Protein AF-A0A7C3C5A0-F1 (afdb_monomer_lite)

Foldseek 3Di:
DDDDDDDDDPDDDDDDDAAAQWWAAPVRDIHGLVPDDQVSDQTAQLQPRAGWGWDDDPPDDIGTHHPDDDPDGNLSSLLSSLLSLLQVQCVCVLVVNHDFAWEWDAFPPPRDIDIDTDDPQFNHKDAQCQAPLRDTARMFGAGPPNNHTQEGEAEDRDDDDDDDDPPGSVHWYFYFYSVCCNVPVRYGYGPDTDDDRDHDPVVVVVVVVVD

Secondary structure (DSSP, 8-state):
-------------PPPPP-BS-EE-TTS-EE-TTT--GGGPPEE-TTT--EEEEE--SSS--EEE-SS--S--HHHHHHHHHHHHHHHHHHHHHTTSSPPPEEEEE-TTT--EEEEEPPTT--EEEEEEEPTTS-EEEEEEE-SSTT-EEEEEEEE---S---SSGGG--S-EEEEEHHHHHH-TTEE--SEE-------HHHHHHHHTT-

Sequence (211 aa):
MEKSESSSVVATKKAQPLKIPYALAPSGKIVDPEDARKEDGPFLCPACRGRVLLRRGPVRRAHFAHPGQTRCSPETALHAAAKRRVAQAVAAWLDGTGPRPRIERECPICFAPYEQAVPDSVRGVRVEQALPSGYVADVALLGGDPRHVRAAVEIRACHAVETTKKRNIGVPYLELDAEEVLREPTLWRPLSHNLDRRPCRACRTALKRFR

Radius of gyration: 22.06 Å; chains: 1; bounding box: 43×44×99 Å

Structure (mmCIF, N/CA/C/O backbone):
data_AF-A0A7C3C5A0-F1
#
_entry.id   AF-A0A7C3C5A0-F1
#
loop_
_atom_site.group_PDB
_atom_site.id
_atom_site.type_symbol
_atom_site.label_atom_id
_atom_site.label_alt_id
_atom_site.label_comp_id
_atom_site.label_asym_id
_atom_site.label_entity_id
_atom_site.label_seq_id
_atom_site.pdbx_PDB_ins_code
_atom_site.Cartn_x
_atom_site.Cartn_y
_atom_site.Cartn_z
_atom_site.occupancy
_atom_site.B_iso_or_equiv
_atom_site.auth_seq_id
_atom_site.auth_comp_id
_atom_site.auth_asym_id
_atom_site.auth_atom_id
_atom_site.pdbx_PDB_model_num
ATOM 1 N N . MET A 1 1 ? 19.564 4.170 66.784 1.00 36.62 1 MET A N 1
ATOM 2 C CA . MET A 1 1 ? 18.274 4.897 66.758 1.00 36.62 1 MET A CA 1
ATOM 3 C C . MET A 1 1 ? 18.571 6.204 66.046 1.00 36.62 1 MET A C 1
ATOM 5 O O . MET A 1 1 ? 19.520 6.844 66.454 1.00 36.62 1 MET A O 1
ATOM 9 N N . GLU A 1 2 ? 17.986 6.616 64.933 1.00 37.06 2 GLU A N 1
ATOM 10 C CA . GLU A 1 2 ? 16.885 6.149 64.097 1.00 37.06 2 GLU A CA 1
ATOM 11 C C . GLU A 1 2 ? 17.172 6.610 62.657 1.00 37.06 2 GLU A C 1
ATOM 13 O O . GLU A 1 2 ? 17.976 7.508 62.416 1.00 37.06 2 GLU A O 1
ATOM 18 N N . LYS A 1 3 ? 16.524 5.937 61.708 1.00 38.91 3 LYS A N 1
ATOM 19 C CA . LYS A 1 3 ? 16.575 6.169 60.262 1.00 38.91 3 LYS A CA 1
ATOM 20 C C . LYS A 1 3 ? 16.011 7.547 59.894 1.00 38.91 3 LYS A C 1
ATOM 22 O O . LYS A 1 3 ? 15.048 7.989 60.508 1.00 38.91 3 LYS A O 1
ATOM 27 N N . SER A 1 4 ? 16.469 8.124 58.787 1.00 38.59 4 SER A N 1
ATOM 28 C CA . SER A 1 4 ? 15.541 8.582 57.738 1.00 38.59 4 SER A CA 1
ATOM 29 C C . SER A 1 4 ? 16.282 8.946 56.450 1.00 38.59 4 SER A C 1
ATOM 31 O O . SER A 1 4 ? 16.987 9.944 56.344 1.00 38.59 4 SER A O 1
ATOM 33 N N . GLU A 1 5 ? 16.100 8.079 55.457 1.00 41.25 5 GLU A N 1
ATOM 34 C CA . GLU A 1 5 ? 16.268 8.374 54.040 1.00 41.25 5 GLU A CA 1
ATOM 35 C C . GLU A 1 5 ? 15.225 9.417 53.612 1.00 41.25 5 GLU A C 1
ATOM 37 O O . GLU A 1 5 ? 14.060 9.328 53.999 1.00 41.25 5 GLU A O 1
ATOM 42 N N . SER A 1 6 ? 15.599 10.350 52.739 1.00 37.03 6 SER A N 1
ATOM 43 C CA . SER A 1 6 ? 14.632 10.986 51.842 1.00 37.03 6 SER A CA 1
ATOM 44 C C . SER A 1 6 ? 15.276 11.178 50.478 1.00 37.03 6 SER A C 1
ATOM 46 O O . SER A 1 6 ? 15.804 12.230 50.123 1.00 37.03 6 SER A O 1
ATOM 48 N N . SER A 1 7 ? 15.273 10.079 49.729 1.00 37.53 7 SER A N 1
ATOM 49 C CA . SER A 1 7 ? 15.477 10.071 48.289 1.00 37.53 7 SER A CA 1
ATOM 50 C C . SER A 1 7 ? 14.153 10.460 47.636 1.00 37.53 7 SER A C 1
ATOM 52 O O . SER A 1 7 ? 13.157 9.751 47.769 1.00 37.53 7 SER A O 1
ATOM 54 N N . SER A 1 8 ? 14.116 11.593 46.940 1.00 35.53 8 SER A N 1
ATOM 55 C CA . SER A 1 8 ? 12.995 11.960 46.069 1.00 35.53 8 SER A CA 1
ATOM 56 C C . SER A 1 8 ? 13.524 12.283 44.676 1.00 35.53 8 SER A C 1
ATOM 58 O O . SER A 1 8 ? 13.659 13.427 44.253 1.00 35.53 8 SER A O 1
ATOM 60 N N . VAL A 1 9 ? 13.839 11.216 43.941 1.00 40.38 9 VAL A N 1
ATOM 61 C CA . VAL A 1 9 ? 14.052 11.273 42.495 1.00 40.38 9 VAL A CA 1
ATOM 62 C C . VAL A 1 9 ? 12.689 11.487 41.838 1.00 40.38 9 VAL A C 1
ATOM 64 O O . VAL A 1 9 ? 11.856 10.582 41.774 1.00 40.38 9 VAL A O 1
ATOM 67 N N . VAL A 1 10 ? 12.444 12.704 41.357 1.00 40.41 10 VAL A N 1
ATOM 68 C CA . VAL A 1 10 ? 11.267 13.035 40.550 1.00 40.41 10 VAL A CA 1
ATOM 69 C C . VAL A 1 10 ? 11.401 12.334 39.198 1.00 40.41 10 VAL A C 1
ATOM 71 O O . VAL A 1 10 ? 12.132 12.775 38.314 1.00 40.41 10 VAL A O 1
ATOM 74 N N . ALA A 1 11 ? 10.692 11.217 39.034 1.00 39.53 11 ALA A N 1
ATOM 75 C CA . ALA A 1 11 ? 10.563 10.532 37.757 1.00 39.53 11 ALA A CA 1
ATOM 76 C C . ALA A 1 11 ? 9.788 11.419 36.768 1.00 39.53 11 ALA A C 1
ATOM 78 O O . ALA A 1 11 ? 8.578 11.628 36.885 1.00 39.53 11 ALA A O 1
ATOM 79 N N . THR A 1 12 ? 10.487 11.939 35.764 1.00 40.81 12 THR A N 1
ATOM 80 C CA . THR A 1 12 ? 9.889 12.626 34.622 1.00 40.81 12 THR A CA 1
ATOM 81 C C . THR A 1 12 ? 9.045 11.632 33.815 1.00 40.81 12 THR A C 1
ATOM 83 O O . THR A 1 12 ? 9.534 10.638 33.276 1.00 40.81 12 THR A O 1
ATOM 86 N N . LYS A 1 13 ? 7.729 11.876 33.748 1.00 39.44 13 LYS A N 1
ATOM 87 C CA . LYS A 1 13 ? 6.786 11.097 32.929 1.00 39.44 13 LYS A CA 1
ATOM 88 C C . LYS A 1 13 ? 7.241 11.109 31.464 1.00 39.44 13 LYS A C 1
ATOM 90 O O . LYS A 1 13 ? 7.125 12.133 30.794 1.00 39.44 13 LYS A O 1
ATOM 95 N N . LYS A 1 14 ? 7.690 9.958 30.949 1.00 35.38 14 LYS A N 1
ATOM 96 C CA . LYS A 1 14 ? 7.886 9.736 29.507 1.00 35.38 14 LYS A CA 1
ATOM 97 C C . LYS A 1 14 ? 6.587 10.060 28.759 1.00 35.38 14 LYS A C 1
ATOM 99 O O . LYS A 1 14 ? 5.520 9.536 29.091 1.00 35.38 14 LYS A O 1
ATOM 104 N N . ALA A 1 15 ? 6.680 10.931 27.757 1.00 42.34 15 ALA A N 1
ATOM 105 C CA . ALA A 1 15 ? 5.573 11.265 26.873 1.00 42.34 15 ALA A CA 1
ATOM 106 C C . ALA A 1 15 ? 5.087 9.999 26.144 1.00 42.34 15 ALA A C 1
ATOM 108 O O . ALA A 1 15 ? 5.879 9.271 25.549 1.00 42.34 15 ALA A O 1
ATOM 109 N N . GLN A 1 16 ? 3.787 9.712 26.247 1.00 46.72 16 GLN A N 1
ATOM 110 C CA . GLN A 1 16 ? 3.184 8.507 25.674 1.00 46.72 16 GLN A CA 1
ATOM 111 C C . GLN A 1 16 ? 3.261 8.524 24.136 1.00 46.72 16 GLN A C 1
ATOM 113 O O . GLN A 1 16 ? 2.999 9.577 23.547 1.00 46.72 16 GLN A O 1
ATOM 118 N N . PRO A 1 17 ? 3.553 7.382 23.486 1.00 46.12 17 PRO A N 1
ATOM 119 C CA . PRO A 1 17 ? 3.608 7.283 22.029 1.00 46.12 17 PRO A CA 1
ATOM 120 C C . PRO A 1 17 ? 2.272 7.681 21.379 1.00 46.12 17 PRO A C 1
ATOM 122 O O . PRO A 1 17 ? 1.195 7.473 21.951 1.00 46.12 17 PRO A O 1
ATOM 125 N N . LEU A 1 18 ? 2.345 8.277 20.182 1.00 52.66 18 LEU A N 1
ATOM 126 C CA . LEU A 1 18 ? 1.178 8.628 19.365 1.00 52.66 18 LEU A CA 1
ATOM 127 C C . LEU A 1 18 ? 0.328 7.378 19.097 1.00 52.66 18 LEU A C 1
ATOM 129 O O . LEU A 1 18 ? 0.853 6.295 18.856 1.00 52.66 18 LEU A O 1
ATOM 133 N N . LYS A 1 19 ? -0.997 7.527 19.216 1.00 68.38 19 LYS A N 1
ATOM 134 C CA . LYS A 1 19 ? -1.893 6.399 19.497 1.00 68.38 19 LYS A CA 1
ATOM 135 C C . LYS A 1 19 ? -2.287 5.613 18.244 1.00 68.38 19 LYS A C 1
ATOM 137 O O . LYS A 1 19 ? -2.127 4.400 18.271 1.00 68.38 19 LYS A O 1
ATOM 142 N N . ILE A 1 20 ? -2.778 6.255 17.179 1.00 79.81 20 ILE A N 1
ATOM 143 C CA . ILE A 1 20 ? -3.140 5.637 15.887 1.00 79.81 20 ILE A CA 1
ATOM 144 C C . ILE A 1 20 ? -3.205 6.752 14.816 1.00 79.81 20 ILE A C 1
ATOM 146 O O . ILE A 1 20 ? -4.006 7.674 14.986 1.00 79.81 20 ILE A O 1
ATOM 150 N N . PRO A 1 21 ? -2.423 6.705 13.722 1.00 80.06 21 PRO A N 1
ATOM 151 C CA . PRO A 1 21 ? -2.347 7.814 12.765 1.00 80.06 21 PRO A CA 1
ATOM 152 C C . PRO A 1 21 ? -3.514 7.871 11.772 1.00 80.06 21 PRO A C 1
ATOM 154 O O . PRO A 1 21 ? -3.796 8.938 11.253 1.00 80.06 21 PRO A O 1
ATOM 157 N N . TYR A 1 22 ? -4.217 6.760 11.541 1.00 86.62 22 TYR A N 1
ATOM 158 C CA . TYR A 1 22 ? -5.377 6.687 10.646 1.00 86.62 22 TYR A CA 1
ATOM 159 C C . TYR A 1 22 ? -6.411 5.710 11.198 1.00 86.62 22 TYR A C 1
ATOM 161 O O . TYR A 1 2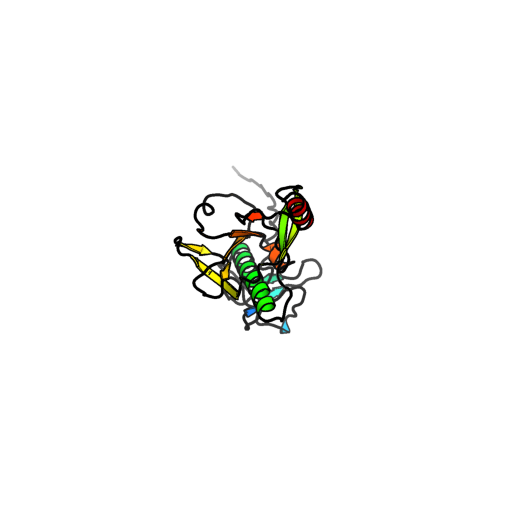2 ? -6.050 4.705 11.809 1.00 86.62 22 TYR A O 1
ATOM 169 N N . ALA A 1 23 ? -7.692 5.967 10.959 1.00 92.31 23 ALA A N 1
ATOM 170 C CA . ALA A 1 23 ? -8.767 5.045 11.315 1.00 92.31 23 ALA A CA 1
ATOM 171 C C . ALA A 1 2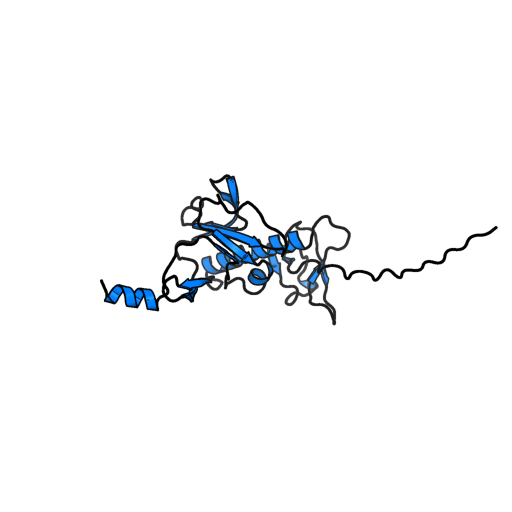3 ? -9.472 4.501 10.075 1.00 92.31 23 ALA A C 1
ATOM 173 O O . ALA A 1 23 ? -9.200 4.912 8.949 1.00 92.31 23 ALA A O 1
ATOM 174 N N . LEU A 1 24 ? -10.387 3.563 10.291 1.00 92.75 24 LEU A N 1
ATOM 175 C CA . LEU A 1 24 ? -11.340 3.123 9.287 1.00 92.75 24 LEU A CA 1
ATOM 176 C C . LEU A 1 24 ? -12.714 3.716 9.590 1.00 92.75 24 LEU A C 1
ATOM 178 O O . LEU A 1 24 ? -13.164 3.691 10.738 1.00 92.75 24 LEU A O 1
ATOM 182 N N . ALA A 1 25 ? -13.390 4.197 8.553 1.00 92.19 25 ALA A N 1
ATOM 183 C CA . ALA A 1 25 ? -14.837 4.370 8.581 1.00 92.19 25 ALA A CA 1
ATOM 184 C C . ALA A 1 25 ? -15.527 2.988 8.621 1.00 92.19 25 ALA A C 1
ATOM 186 O O . ALA A 1 25 ? -14.890 1.981 8.289 1.00 92.19 25 ALA A O 1
ATOM 187 N N . PRO A 1 26 ? -16.832 2.898 8.943 1.00 86.56 26 PRO A N 1
ATOM 188 C CA . PRO A 1 26 ? -17.565 1.628 8.906 1.00 86.56 26 PRO A CA 1
ATOM 189 C C . PRO A 1 26 ? -17.543 0.961 7.524 1.00 86.56 26 PRO A C 1
ATOM 191 O O . PRO A 1 26 ? -17.545 -0.261 7.428 1.00 86.56 26 PRO A O 1
ATOM 194 N N . SER A 1 27 ? -17.432 1.759 6.457 1.00 87.44 27 SER A N 1
ATOM 195 C CA . SER A 1 27 ? -17.244 1.289 5.078 1.00 87.44 27 SER A CA 1
ATOM 196 C C . SER A 1 27 ? -15.873 0.654 4.809 1.00 87.44 27 SER A C 1
ATOM 198 O O . SER A 1 27 ? -15.640 0.124 3.728 1.00 87.44 27 SER A O 1
ATOM 200 N N . GLY A 1 28 ? -14.930 0.735 5.753 1.00 85.38 28 GLY A N 1
ATOM 201 C CA . GLY A 1 28 ? -13.552 0.273 5.592 1.00 85.38 28 GLY A CA 1
ATOM 202 C C . GLY A 1 28 ? -12.622 1.271 4.893 1.00 85.38 28 GLY A C 1
ATOM 203 O O . GLY A 1 28 ? -11.433 0.977 4.742 1.00 85.38 28 GLY A O 1
ATOM 204 N N . LYS A 1 29 ? -13.120 2.451 4.492 1.00 87.69 29 LYS A N 1
ATOM 205 C CA . LYS A 1 29 ? -12.298 3.541 3.940 1.00 87.69 29 LYS A CA 1
ATOM 206 C C . LYS A 1 29 ? -11.335 4.074 5.004 1.00 87.69 29 LYS A C 1
ATOM 208 O O . LYS A 1 29 ? -11.733 4.234 6.157 1.00 87.69 29 LYS A O 1
ATOM 213 N N . ILE A 1 30 ? -10.088 4.360 4.617 1.00 88.88 30 ILE A N 1
ATOM 214 C CA . ILE A 1 30 ? -9.130 5.021 5.509 1.00 88.88 30 ILE A CA 1
ATOM 215 C C . ILE A 1 30 ? -9.549 6.473 5.722 1.00 88.88 30 ILE A C 1
ATOM 217 O O . ILE A 1 30 ? -9.894 7.178 4.775 1.00 88.88 30 ILE A O 1
ATOM 221 N N . VAL A 1 31 ? -9.498 6.895 6.977 1.00 90.38 31 VAL A N 1
ATOM 222 C CA . VAL A 1 31 ? -9.804 8.245 7.425 1.00 90.38 31 VAL A CA 1
ATOM 223 C C . VAL A 1 31 ? -8.532 8.868 7.991 1.00 90.38 31 VAL A C 1
ATOM 225 O O . VAL A 1 31 ? -7.948 8.328 8.937 1.00 90.38 31 VAL A O 1
ATOM 228 N N . ASP A 1 32 ? -8.125 9.998 7.410 1.00 89.50 32 ASP A N 1
ATOM 229 C CA . ASP A 1 32 ? -7.079 10.867 7.951 1.00 89.50 32 ASP A CA 1
ATOM 230 C C . ASP A 1 32 ? -7.667 11.714 9.095 1.00 89.50 32 ASP A C 1
ATOM 232 O O . ASP A 1 32 ? -8.729 12.323 8.926 1.00 89.50 32 ASP A O 1
ATOM 236 N N . PRO A 1 33 ? -7.044 11.745 10.284 1.00 89.56 33 PRO A N 1
ATOM 237 C CA . PRO A 1 33 ? -7.526 12.550 11.400 1.00 89.56 33 PRO A CA 1
ATOM 238 C C . PRO A 1 33 ? -7.467 14.067 11.150 1.00 89.56 33 PRO A C 1
ATOM 240 O O . PRO A 1 33 ? -8.139 14.805 11.875 1.00 89.56 33 PRO A O 1
ATOM 243 N N . GLU A 1 34 ? -6.685 14.550 10.182 1.00 88.06 34 GLU A N 1
ATOM 244 C CA . GLU A 1 34 ? -6.636 15.963 9.778 1.00 88.06 34 GLU A CA 1
ATOM 245 C C . GLU A 1 34 ? -7.879 16.371 8.965 1.00 88.06 34 GLU A C 1
ATOM 247 O O . GLU A 1 34 ? -8.393 17.477 9.142 1.00 88.06 34 GLU A O 1
ATOM 252 N N . ASP A 1 35 ? -8.456 15.445 8.197 1.00 87.94 35 ASP A N 1
ATOM 253 C CA . ASP A 1 35 ? -9.662 15.694 7.392 1.00 87.94 35 ASP A CA 1
ATOM 254 C C . ASP A 1 35 ? -10.965 15.309 8.117 1.00 87.94 35 ASP A C 1
ATOM 256 O O . ASP A 1 35 ? -12.056 15.719 7.722 1.00 87.94 35 ASP A O 1
ATOM 260 N N . ALA A 1 36 ? -10.872 14.513 9.184 1.00 90.25 36 ALA A N 1
ATOM 261 C CA . ALA A 1 36 ? -12.030 13.991 9.901 1.00 90.25 36 ALA A CA 1
ATOM 262 C C . ALA A 1 36 ? -12.638 14.977 10.905 1.00 90.25 36 ALA A C 1
ATOM 264 O O . ALA A 1 36 ? -11.936 15.689 11.632 1.00 90.25 36 ALA A O 1
ATOM 265 N N . ARG A 1 37 ? -13.960 14.904 11.056 1.00 89.81 37 ARG A N 1
ATOM 266 C CA . ARG A 1 37 ? -14.722 15.509 12.154 1.00 89.81 37 ARG A CA 1
ATOM 267 C C . ARG A 1 37 ? -15.226 14.430 13.108 1.00 89.81 37 ARG A C 1
ATOM 269 O O . ARG A 1 37 ? -15.273 13.248 12.777 1.00 89.81 37 ARG A O 1
ATOM 276 N N . LYS A 1 38 ? -15.590 14.804 14.338 1.00 86.62 38 LYS A N 1
ATOM 277 C CA . LYS A 1 38 ? -16.010 13.819 15.359 1.00 86.62 38 LYS A CA 1
ATOM 278 C C . LYS A 1 38 ? -17.309 13.112 14.963 1.00 86.62 38 LYS A C 1
ATOM 280 O O . LYS A 1 38 ? -17.479 11.933 15.261 1.00 86.62 38 LYS A O 1
ATOM 285 N N . GLU A 1 39 ? -18.183 13.850 14.297 1.00 89.44 39 GLU A N 1
ATOM 286 C CA . GLU A 1 39 ? -19.472 13.440 13.754 1.00 89.44 39 GLU A CA 1
ATOM 287 C C . GLU A 1 39 ? -19.368 12.475 12.565 1.00 89.44 39 GLU A C 1
ATOM 289 O O . GLU A 1 39 ? -20.318 11.739 12.329 1.00 89.44 39 GLU A O 1
ATOM 294 N N . ASP A 1 40 ? -18.220 12.393 11.878 1.00 88.88 40 ASP A N 1
ATOM 295 C CA . ASP A 1 40 ? -18.025 11.437 10.773 1.00 88.88 40 ASP A CA 1
ATOM 296 C C . ASP A 1 40 ? -17.808 9.987 11.280 1.00 88.88 40 ASP A C 1
ATOM 298 O O . ASP A 1 40 ? -17.662 9.049 10.494 1.00 88.88 40 ASP A O 1
ATOM 302 N N . GLY A 1 41 ? -17.751 9.791 12.603 1.00 87.44 41 GLY A N 1
ATOM 303 C CA . GLY A 1 41 ? -17.649 8.478 13.230 1.00 87.44 41 GLY A CA 1
ATOM 304 C C . GLY A 1 41 ? -18.923 7.622 13.085 1.00 87.44 41 GLY A C 1
ATOM 305 O O . GLY A 1 41 ? -19.971 8.104 12.668 1.00 87.44 41 GLY A O 1
ATOM 306 N N . PRO A 1 42 ? -18.876 6.339 13.490 1.00 92.81 42 PRO A N 1
ATOM 307 C CA . PRO A 1 42 ? -17.846 5.740 14.331 1.00 92.81 42 PRO A CA 1
ATOM 308 C C . PRO A 1 42 ? -16.561 5.388 13.572 1.00 92.81 42 PRO A C 1
ATOM 310 O O . PRO A 1 42 ? -16.593 4.920 12.441 1.00 92.81 42 PRO A O 1
ATOM 313 N N . PHE A 1 43 ? -15.422 5.560 14.246 1.00 95.00 43 PHE A N 1
ATOM 314 C CA . PHE A 1 43 ? -14.104 5.198 13.727 1.00 95.00 43 PHE A CA 1
ATOM 315 C C . PHE A 1 43 ? -13.619 3.884 14.330 1.00 95.00 43 PHE A C 1
ATOM 317 O O . PHE A 1 43 ? -13.778 3.647 15.533 1.00 95.00 43 PHE A O 1
ATOM 324 N N . LEU A 1 44 ? -12.977 3.058 13.508 1.00 93.88 44 LEU A N 1
ATOM 325 C CA . LEU A 1 44 ? -12.454 1.750 13.889 1.00 93.88 44 LEU A CA 1
ATOM 326 C C . LEU A 1 44 ? -10.930 1.705 13.737 1.00 93.88 44 LEU A C 1
ATOM 328 O O . LEU A 1 44 ? -10.362 2.251 12.792 1.00 93.88 44 LEU A O 1
ATOM 332 N N . CYS A 1 45 ? -10.256 1.029 14.664 1.00 92.12 45 CYS A N 1
ATOM 333 C CA . CYS A 1 45 ? -8.825 0.762 14.581 1.00 92.12 45 CYS A CA 1
ATOM 334 C C . CYS A 1 45 ? -8.511 -0.123 13.356 1.00 92.12 45 CYS A C 1
ATOM 336 O O . CYS A 1 45 ? -9.119 -1.189 13.223 1.00 92.12 45 CYS A O 1
ATOM 338 N N . PRO A 1 46 ? -7.534 0.228 12.499 1.00 91.19 46 PRO A N 1
ATOM 339 C CA . PRO A 1 46 ? -7.181 -0.583 11.330 1.00 91.19 46 PRO A CA 1
ATOM 340 C C . PRO A 1 46 ? -6.691 -2.001 11.655 1.00 91.19 46 PRO A C 1
ATOM 342 O O . PRO A 1 46 ? -6.833 -2.895 10.818 1.00 91.19 46 PRO A O 1
ATOM 345 N N . ALA A 1 47 ? -6.143 -2.198 12.859 1.00 90.06 47 ALA A N 1
ATOM 346 C CA . ALA A 1 47 ? -5.630 -3.477 13.340 1.00 90.06 47 ALA A CA 1
ATOM 347 C C . ALA A 1 47 ? -6.703 -4.321 14.042 1.00 90.06 47 ALA A C 1
ATOM 349 O O . ALA A 1 47 ? -7.096 -5.366 13.537 1.00 90.06 47 ALA A O 1
ATOM 350 N N . CYS A 1 48 ? -7.202 -3.877 15.201 1.00 89.31 48 CYS A N 1
ATOM 351 C CA . CYS A 1 48 ? -8.118 -4.685 16.017 1.00 89.31 48 CYS A CA 1
ATOM 352 C C . CYS A 1 48 ? -9.604 -4.456 15.710 1.00 89.31 48 CYS A C 1
ATOM 354 O O . CYS A 1 48 ? -10.451 -5.103 16.319 1.00 89.31 48 CYS A O 1
ATOM 356 N N . ARG A 1 49 ? -9.936 -3.503 14.825 1.00 90.56 49 ARG A N 1
ATOM 357 C CA . ARG A 1 49 ? -11.310 -3.057 14.518 1.00 90.56 49 ARG A CA 1
ATOM 358 C C . ARG A 1 49 ? -12.098 -2.507 15.713 1.00 90.56 49 ARG A C 1
ATOM 360 O O . ARG A 1 49 ? -13.258 -2.149 15.555 1.00 90.56 49 ARG A O 1
ATOM 367 N N . GLY A 1 50 ? -11.480 -2.384 16.888 1.00 90.19 50 GLY A N 1
ATOM 368 C CA . GLY A 1 50 ? -12.080 -1.745 18.054 1.00 90.19 50 GLY A CA 1
ATOM 369 C C . GLY A 1 50 ? -12.355 -0.263 17.808 1.00 90.19 50 GLY A C 1
ATOM 370 O O . GLY A 1 50 ? -11.662 0.384 17.019 1.00 90.19 50 GLY A O 1
ATOM 371 N N . ARG A 1 51 ? -13.363 0.288 18.492 1.00 91.75 51 ARG A N 1
ATOM 372 C CA . ARG A 1 51 ? -13.723 1.706 18.377 1.00 91.75 51 ARG A CA 1
ATOM 373 C C . ARG A 1 51 ? -12.558 2.597 18.807 1.00 91.75 51 ARG A C 1
ATOM 375 O O . ARG A 1 51 ? -11.941 2.369 19.847 1.00 91.75 51 ARG A O 1
ATOM 382 N N . VAL A 1 52 ? -12.305 3.646 18.034 1.00 92.44 52 VAL A N 1
ATOM 383 C CA . VAL A 1 52 ? -11.308 4.678 18.334 1.00 92.44 52 VAL A CA 1
ATOM 384 C C . VAL A 1 52 ? -11.959 6.055 18.298 1.00 92.44 52 VAL A C 1
ATOM 386 O O . VAL A 1 52 ? -12.988 6.267 17.661 1.00 92.44 52 VAL A O 1
ATOM 389 N N . LEU A 1 53 ? -11.382 6.995 19.036 1.00 91.56 53 LEU A N 1
ATOM 390 C CA . LEU A 1 53 ? -11.861 8.366 19.141 1.00 91.56 53 LEU A CA 1
ATOM 391 C C . LEU A 1 53 ? -10.877 9.307 18.462 1.00 91.56 53 LEU A C 1
ATOM 393 O O . LEU A 1 53 ? -9.672 9.208 18.707 1.00 91.56 53 LEU A O 1
ATOM 397 N N . LEU A 1 54 ? -11.402 10.246 17.677 1.00 92.38 54 LEU A N 1
ATOM 398 C CA . LEU A 1 54 ? -10.625 11.356 17.143 1.00 92.38 54 LEU A CA 1
ATOM 399 C C . LEU A 1 54 ? -10.161 12.258 18.296 1.00 92.38 54 LEU A C 1
ATOM 401 O O . LEU A 1 54 ? -10.960 12.773 19.085 1.00 92.38 54 LEU A O 1
ATOM 405 N N . ARG A 1 55 ? -8.848 12.442 18.397 1.00 88.38 55 ARG A N 1
ATOM 406 C CA . ARG A 1 55 ? -8.171 13.343 19.324 1.00 88.38 55 ARG A CA 1
ATOM 407 C C . ARG A 1 55 ? -7.537 14.455 18.505 1.00 88.38 55 ARG A C 1
ATOM 409 O O . ARG A 1 55 ? -6.612 14.218 17.740 1.00 88.38 55 ARG A O 1
ATOM 416 N N . ARG A 1 56 ? -8.028 15.672 18.702 1.00 86.38 56 ARG A N 1
ATOM 417 C CA . ARG A 1 56 ? -7.487 16.897 18.115 1.00 86.38 56 ARG A CA 1
ATOM 418 C C . ARG A 1 56 ? -7.372 17.933 19.223 1.00 86.38 56 ARG A C 1
ATOM 420 O O . ARG A 1 56 ? -8.261 18.022 20.070 1.00 86.38 56 ARG A O 1
ATOM 427 N N . GLY A 1 57 ? -6.269 18.668 19.243 1.00 78.25 57 GLY A N 1
ATOM 428 C CA . GLY A 1 57 ? -6.038 19.755 20.186 1.00 78.25 57 GLY A CA 1
ATOM 429 C C . GLY A 1 57 ? -5.106 20.800 19.578 1.00 78.25 57 GLY A C 1
ATOM 430 O O . GLY A 1 57 ? -4.487 20.523 18.557 1.00 78.25 57 GLY A O 1
ATOM 431 N N . PRO A 1 58 ? -4.970 21.976 20.206 1.00 68.06 58 PRO A N 1
ATOM 432 C CA . PRO A 1 58 ? -4.233 23.106 19.634 1.00 68.06 58 PRO A CA 1
ATOM 433 C C . PRO A 1 58 ? -2.721 22.864 19.485 1.00 68.06 58 PRO A C 1
ATOM 435 O O . PRO A 1 58 ? -2.062 23.581 18.747 1.00 68.06 58 PRO A O 1
ATOM 438 N N . VAL A 1 59 ? -2.166 21.867 20.187 1.00 69.75 59 VAL A N 1
ATOM 439 C CA . VAL A 1 59 ? -0.713 21.613 20.260 1.00 69.75 59 VAL A CA 1
ATOM 440 C C . VAL A 1 59 ? -0.299 20.303 19.583 1.00 69.75 59 VAL A C 1
ATOM 442 O O . VAL A 1 59 ? 0.826 20.171 19.113 1.00 69.75 59 VAL A O 1
ATOM 445 N N . ARG A 1 60 ? -1.175 19.292 19.559 1.00 70.44 60 ARG A N 1
ATOM 446 C CA . ARG A 1 60 ? -0.840 17.954 19.050 1.00 70.44 60 ARG A CA 1
ATOM 447 C C . ARG A 1 60 ? -1.579 17.695 17.748 1.00 70.44 60 ARG A C 1
ATOM 449 O O . ARG A 1 60 ? -2.793 17.892 17.709 1.00 70.44 60 ARG A O 1
ATOM 456 N N . ARG A 1 61 ? -0.851 17.162 16.759 1.00 79.44 61 ARG A N 1
ATOM 457 C CA . ARG A 1 61 ? -1.404 16.648 15.499 1.00 79.44 61 ARG A CA 1
ATOM 458 C C . ARG A 1 61 ? -2.623 15.764 15.768 1.00 79.44 61 ARG A C 1
ATOM 460 O O . ARG A 1 61 ? -2.634 14.996 16.748 1.00 79.44 61 ARG A O 1
ATOM 467 N N . ALA A 1 62 ? -3.646 15.893 14.929 1.00 87.06 62 ALA A N 1
ATOM 468 C CA . ALA A 1 62 ? -4.841 15.089 15.064 1.00 87.06 62 ALA A CA 1
ATOM 469 C C . ALA A 1 62 ? -4.477 13.603 14.910 1.00 87.06 62 ALA A C 1
ATOM 471 O O . ALA A 1 62 ? -3.627 13.222 14.110 1.00 87.06 62 ALA A O 1
ATOM 472 N N . HIS A 1 63 ? -5.075 12.752 15.737 1.00 88.94 63 HIS A N 1
ATOM 473 C CA . HIS A 1 63 ? -4.838 11.310 15.718 1.00 88.94 63 HIS A CA 1
ATOM 474 C C . HIS A 1 63 ? -6.030 10.562 16.307 1.00 88.94 63 HIS A C 1
ATOM 476 O O . HIS A 1 63 ? -6.887 11.143 16.971 1.00 88.94 63 HIS A O 1
ATOM 482 N N . PHE A 1 64 ? -6.068 9.249 16.121 1.00 90.62 64 PHE A N 1
ATOM 483 C CA . PHE A 1 64 ? -7.063 8.379 16.734 1.00 90.62 64 PHE A CA 1
ATOM 484 C C . PHE A 1 64 ? -6.513 7.683 17.981 1.00 90.62 64 PHE A C 1
ATOM 486 O O . PHE A 1 64 ? -5.310 7.472 18.130 1.00 90.62 64 PHE A O 1
ATOM 493 N N . ALA A 1 65 ? -7.398 7.332 18.914 1.00 89.06 65 ALA A N 1
ATOM 494 C CA . ALA A 1 65 ? -7.024 6.663 20.156 1.00 89.06 65 ALA A CA 1
ATOM 495 C C . ALA A 1 65 ? -8.125 5.734 20.674 1.00 89.06 65 ALA A C 1
ATOM 497 O O . ALA A 1 65 ? -9.298 6.103 20.671 1.00 89.06 65 ALA A O 1
ATOM 498 N N . HIS A 1 66 ? -7.748 4.572 21.210 1.00 89.12 66 HIS A N 1
ATOM 499 C CA . HIS A 1 66 ? -8.687 3.701 21.916 1.00 89.12 66 HIS A CA 1
ATOM 500 C C . HIS A 1 66 ? -9.234 4.378 23.191 1.00 89.12 66 HIS A C 1
ATOM 502 O O . HIS A 1 66 ? -8.463 4.999 23.936 1.00 89.12 66 HIS A O 1
ATOM 508 N N . PRO A 1 67 ? -10.546 4.267 23.473 1.00 81.12 67 PRO A N 1
ATOM 509 C CA . PRO A 1 67 ? -11.136 4.682 24.739 1.00 81.12 67 PRO A CA 1
ATOM 510 C C . PRO A 1 67 ? -10.887 3.603 25.806 1.00 81.12 67 PRO A C 1
ATOM 512 O O . PRO A 1 67 ? -11.771 2.817 26.115 1.00 81.12 67 PRO A O 1
ATOM 515 N N . GLY A 1 68 ? -9.665 3.527 26.338 1.00 76.38 68 GLY A N 1
ATOM 516 C CA . GLY A 1 68 ? -9.312 2.604 27.427 1.00 76.38 68 GLY A CA 1
ATOM 517 C C . GLY A 1 68 ? -8.066 1.764 27.155 1.00 76.38 68 GLY A C 1
ATOM 518 O O . GLY A 1 68 ? -7.341 1.998 26.184 1.00 76.38 68 GLY A O 1
ATOM 519 N N . GLN A 1 69 ? -7.806 0.797 28.041 1.00 67.94 69 GLN A N 1
ATOM 520 C CA . GLN A 1 69 ? -6.729 -0.173 27.851 1.00 67.94 69 GLN A CA 1
ATOM 521 C C . GLN A 1 69 ? -7.069 -1.112 26.692 1.00 67.94 69 GLN A C 1
ATOM 523 O O . GLN A 1 69 ? -8.177 -1.629 26.582 1.00 67.94 69 GLN A O 1
ATOM 528 N N . THR A 1 70 ? -6.096 -1.331 25.817 1.00 75.69 70 THR A N 1
ATOM 529 C CA . THR A 1 70 ? -6.200 -2.226 24.667 1.00 75.69 70 THR A CA 1
ATOM 530 C C . THR A 1 70 ? -4.905 -3.018 24.547 1.00 75.69 70 THR A C 1
ATOM 532 O O . THR A 1 70 ? -3.842 -2.526 24.922 1.00 75.69 70 THR A O 1
ATOM 535 N N . ARG A 1 71 ? -4.983 -4.235 24.001 1.00 76.38 71 ARG A N 1
ATOM 536 C CA . ARG A 1 71 ? -3.796 -5.013 23.610 1.00 76.38 71 ARG A CA 1
ATOM 537 C C . ARG A 1 71 ? -3.245 -4.594 22.239 1.00 76.38 71 ARG A C 1
ATOM 539 O O . ARG A 1 71 ? -2.217 -5.105 21.817 1.00 76.38 71 ARG A O 1
ATOM 546 N N . CYS A 1 72 ? -3.923 -3.684 21.533 1.00 82.12 72 CYS A N 1
ATOM 547 C CA . CYS A 1 72 ? -3.481 -3.178 20.236 1.00 82.12 72 CYS A CA 1
ATOM 548 C C . CYS A 1 72 ? -2.346 -2.165 20.410 1.00 82.12 72 CYS A C 1
ATOM 550 O O . CYS A 1 72 ? -2.553 -1.108 21.012 1.00 82.12 72 CYS A O 1
ATOM 552 N N . SER A 1 73 ? -1.176 -2.455 19.838 1.00 83.06 73 SER A N 1
ATOM 553 C CA . SER A 1 73 ? -0.071 -1.498 19.810 1.00 83.06 73 SER A CA 1
ATOM 554 C C . SER A 1 73 ? -0.264 -0.459 18.690 1.00 83.06 73 SER A C 1
ATOM 556 O O . SER A 1 73 ? -0.913 -0.754 17.676 1.00 83.06 73 SER A O 1
ATOM 558 N N . PRO A 1 74 ? 0.292 0.759 18.841 1.00 81.62 74 PRO A N 1
ATOM 559 C CA . PRO A 1 74 ? 0.325 1.753 17.767 1.00 81.62 74 PRO A CA 1
ATOM 560 C C . PRO A 1 74 ? 1.023 1.248 16.502 1.00 81.62 74 PRO A C 1
ATOM 562 O O . PRO A 1 74 ? 0.569 1.536 15.401 1.00 81.62 74 PRO A O 1
ATOM 565 N N . GLU A 1 75 ? 2.078 0.448 16.659 1.00 83.62 75 GLU A N 1
ATOM 566 C CA . GLU A 1 75 ? 2.828 -0.149 15.552 1.00 83.62 75 GLU A CA 1
ATOM 567 C C . GLU A 1 75 ? 1.954 -1.097 14.725 1.00 83.62 75 GLU A C 1
ATOM 569 O O . GLU A 1 75 ? 1.889 -0.970 13.504 1.00 83.62 75 GLU A O 1
ATOM 574 N N . THR A 1 76 ? 1.203 -1.992 15.378 1.00 85.50 76 THR A N 1
ATOM 575 C CA . THR A 1 76 ? 0.270 -2.883 14.676 1.00 85.50 76 THR A CA 1
ATOM 576 C C . THR A 1 76 ? -0.807 -2.079 13.947 1.00 85.50 76 THR A C 1
ATOM 578 O O . THR A 1 76 ? -1.174 -2.413 12.821 1.00 85.50 76 THR A O 1
ATOM 581 N N . ALA A 1 77 ? -1.305 -0.997 14.555 1.00 88.06 77 ALA A N 1
ATOM 582 C CA . ALA A 1 77 ? -2.289 -0.122 13.921 1.00 88.06 77 ALA A CA 1
ATOM 583 C C . ALA A 1 77 ? -1.713 0.633 12.709 1.00 88.06 77 ALA A C 1
ATOM 585 O O . ALA A 1 77 ? -2.390 0.722 11.685 1.00 88.06 77 ALA A O 1
ATOM 586 N N . LEU A 1 78 ? -0.475 1.127 12.803 1.00 88.44 78 LEU A N 1
ATOM 587 C CA . LEU A 1 78 ? 0.251 1.790 11.717 1.00 88.44 78 LEU A CA 1
ATOM 588 C C . LEU A 1 78 ? 0.496 0.828 10.545 1.00 88.44 78 LEU A C 1
ATOM 590 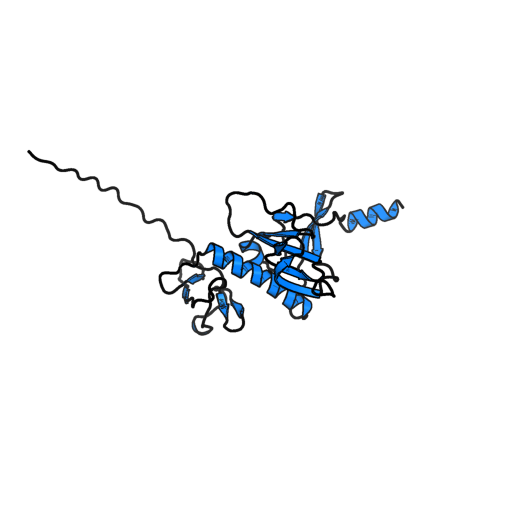O O . LEU A 1 78 ? 0.144 1.147 9.410 1.00 88.44 78 LEU A O 1
ATOM 594 N N . HIS A 1 79 ? 1.011 -0.373 10.825 1.00 91.94 79 HIS A N 1
ATOM 595 C CA . HIS A 1 79 ? 1.231 -1.425 9.828 1.00 91.94 79 HIS A CA 1
ATOM 596 C C . HIS A 1 79 ? -0.067 -1.786 9.099 1.00 91.94 79 HIS A C 1
ATOM 598 O O . HIS A 1 79 ? -0.139 -1.743 7.872 1.00 91.94 79 HIS A O 1
ATOM 604 N N . ALA A 1 80 ? -1.139 -2.047 9.851 1.00 92.06 80 ALA A N 1
ATOM 605 C CA . ALA A 1 80 ? -2.443 -2.373 9.282 1.00 92.06 80 ALA A CA 1
ATOM 606 C C . ALA A 1 80 ? -3.042 -1.225 8.450 1.00 92.06 80 ALA A C 1
ATOM 608 O O . ALA A 1 80 ? -3.655 -1.478 7.409 1.00 92.06 80 ALA A O 1
ATOM 609 N N . ALA A 1 81 ? -2.864 0.028 8.880 1.00 92.06 81 ALA A N 1
ATOM 610 C CA . ALA A 1 81 ? -3.298 1.197 8.122 1.00 92.06 81 ALA A CA 1
ATOM 611 C C . ALA A 1 81 ? -2.556 1.299 6.783 1.00 92.06 81 ALA A C 1
ATOM 613 O O . ALA A 1 81 ? -3.192 1.438 5.739 1.00 92.06 81 ALA A O 1
ATOM 614 N N . ALA A 1 82 ? -1.229 1.178 6.800 1.00 94.31 82 ALA A N 1
ATOM 615 C CA . ALA A 1 82 ? -0.397 1.292 5.609 1.00 94.31 82 ALA A CA 1
ATOM 616 C C . ALA A 1 82 ? -0.698 0.192 4.576 1.00 94.31 82 ALA A C 1
ATOM 618 O O . ALA A 1 82 ? -0.916 0.512 3.407 1.00 94.31 82 ALA A O 1
ATOM 619 N N . LYS A 1 83 ? -0.854 -1.075 4.996 1.00 95.62 83 LYS A N 1
ATOM 620 C CA . LYS A 1 83 ? -1.275 -2.179 4.103 1.00 95.62 83 LYS A CA 1
ATOM 621 C C . LYS A 1 83 ? -2.573 -1.859 3.367 1.00 95.62 83 LYS A C 1
ATOM 623 O O . LYS A 1 83 ? -2.681 -1.983 2.147 1.00 95.62 83 LYS A O 1
ATOM 628 N N . ARG A 1 84 ? -3.571 -1.394 4.122 1.00 95.06 84 ARG A N 1
ATOM 629 C CA . ARG A 1 84 ? -4.870 -0.996 3.568 1.00 95.06 84 ARG A CA 1
ATOM 630 C C . ARG A 1 84 ? -4.742 0.208 2.642 1.00 95.06 84 ARG A C 1
ATOM 632 O O . ARG A 1 84 ? -5.463 0.264 1.652 1.00 95.06 84 ARG A O 1
ATOM 639 N N . ARG A 1 85 ? -3.834 1.144 2.926 1.00 94.94 85 ARG A N 1
ATOM 640 C CA . ARG A 1 85 ? -3.626 2.336 2.100 1.00 94.94 85 ARG A CA 1
ATOM 641 C C . ARG A 1 85 ? -3.047 1.990 0.737 1.00 94.94 85 ARG A C 1
ATOM 643 O O . ARG A 1 85 ? -3.581 2.480 -0.256 1.00 94.94 85 ARG A O 1
ATOM 650 N N . VAL A 1 86 ? -2.043 1.109 0.680 1.00 97.44 86 VAL A N 1
ATOM 651 C CA . VAL A 1 86 ? -1.531 0.567 -0.592 1.00 97.44 86 VAL A CA 1
ATOM 652 C C . VAL A 1 86 ? -2.668 -0.081 -1.373 1.00 97.44 86 VAL A C 1
ATOM 654 O O . VAL A 1 86 ? -2.895 0.262 -2.532 1.00 97.44 86 VAL A O 1
ATOM 657 N N . ALA A 1 87 ? -3.421 -0.981 -0.731 1.00 97.44 87 ALA A N 1
ATOM 658 C CA . ALA A 1 87 ? -4.512 -1.689 -1.390 1.00 97.44 87 ALA A CA 1
ATOM 659 C C . ALA A 1 87 ? -5.593 -0.736 -1.920 1.00 97.44 87 ALA A C 1
ATOM 661 O O . ALA A 1 87 ? -6.038 -0.891 -3.052 1.00 97.44 87 ALA A O 1
ATOM 662 N N . GLN A 1 88 ? -5.969 0.288 -1.152 1.00 95.62 88 GLN A N 1
ATOM 663 C CA . GLN A 1 88 ? -6.931 1.304 -1.585 1.00 95.62 88 GLN A CA 1
ATOM 664 C C . GLN A 1 88 ? -6.416 2.144 -2.753 1.00 95.62 88 GLN A C 1
ATOM 666 O O . GLN A 1 88 ? -7.186 2.429 -3.662 1.00 95.62 88 GLN A O 1
ATOM 671 N N . ALA A 1 89 ? -5.140 2.535 -2.755 1.00 96.94 89 ALA A N 1
ATOM 672 C CA . ALA A 1 89 ? -4.564 3.301 -3.858 1.00 96.94 89 ALA A CA 1
ATOM 673 C C . ALA A 1 89 ? -4.515 2.484 -5.156 1.00 96.94 89 ALA A C 1
ATOM 675 O O . ALA A 1 89 ? -4.865 2.992 -6.219 1.00 96.94 89 ALA A O 1
ATOM 676 N N . VAL A 1 90 ? -4.139 1.204 -5.065 1.00 98.19 90 VAL A N 1
ATOM 677 C CA . VAL A 1 90 ? -4.143 0.297 -6.219 1.00 98.19 90 VAL A CA 1
ATOM 678 C C . VAL A 1 90 ? -5.569 0.031 -6.700 1.00 98.19 90 VAL A C 1
ATOM 680 O O . VAL A 1 90 ? -5.809 0.122 -7.897 1.00 98.19 90 VAL A O 1
ATOM 683 N N . ALA A 1 91 ? -6.516 -0.246 -5.799 1.00 97.00 91 ALA A N 1
ATOM 684 C CA . ALA A 1 91 ? -7.918 -0.458 -6.162 1.00 97.00 91 ALA A CA 1
ATOM 685 C C . ALA A 1 91 ? -8.521 0.784 -6.835 1.00 97.00 91 ALA A C 1
ATOM 687 O O . ALA A 1 91 ? -9.051 0.679 -7.932 1.00 97.00 91 ALA A O 1
ATOM 688 N N . ALA A 1 92 ? -8.329 1.972 -6.254 1.00 96.69 92 ALA A N 1
ATOM 689 C CA . ALA A 1 92 ? -8.810 3.221 -6.840 1.00 96.69 92 ALA A CA 1
ATOM 690 C C . ALA A 1 92 ? -8.225 3.476 -8.238 1.00 96.69 92 ALA A C 1
ATOM 692 O O . ALA A 1 92 ? -8.926 3.974 -9.113 1.00 96.69 92 ALA A O 1
ATOM 693 N N . TRP A 1 93 ? -6.954 3.134 -8.470 1.00 98.12 93 TRP A N 1
ATOM 694 C CA . TRP A 1 93 ? -6.375 3.190 -9.811 1.00 98.12 93 TRP A CA 1
ATOM 695 C C . TRP A 1 93 ? -7.034 2.198 -10.774 1.00 98.12 93 TRP A C 1
ATOM 697 O O . TRP A 1 93 ? -7.391 2.585 -11.886 1.00 98.12 93 TRP A O 1
ATOM 707 N N . LEU A 1 94 ? -7.188 0.937 -10.364 1.00 97.50 94 LEU A N 1
ATOM 708 C CA . LEU A 1 94 ? -7.795 -0.106 -11.195 1.00 97.50 94 LEU A CA 1
ATOM 709 C C . LEU A 1 94 ? -9.251 0.221 -11.558 1.00 97.50 94 LEU A C 1
ATOM 711 O O . LEU A 1 94 ? -9.664 -0.052 -12.683 1.00 97.50 94 LEU A O 1
ATOM 715 N N . ASP A 1 95 ? -9.977 0.870 -10.649 1.00 97.25 95 ASP A N 1
ATOM 716 C CA . ASP A 1 95 ? -11.361 1.315 -10.838 1.00 97.25 95 ASP A CA 1
ATOM 717 C C . ASP A 1 95 ? -11.464 2.664 -11.581 1.00 97.25 95 ASP A C 1
ATOM 719 O O . ASP A 1 95 ? -12.558 3.166 -11.830 1.00 97.25 95 ASP A O 1
ATOM 723 N N . GLY A 1 96 ? -10.332 3.290 -11.928 1.00 97.00 96 GLY A N 1
ATOM 724 C CA . GLY A 1 96 ? -10.287 4.581 -12.622 1.00 97.00 96 GLY A CA 1
ATOM 725 C C . GLY A 1 96 ? -10.666 5.790 -11.758 1.00 97.00 96 GLY A C 1
ATOM 726 O O . GLY A 1 96 ? -10.772 6.902 -12.271 1.00 97.00 96 GLY A O 1
ATOM 727 N N . THR A 1 97 ? -10.841 5.611 -10.448 1.00 96.69 97 THR A N 1
ATOM 728 C CA . THR A 1 97 ? -11.212 6.673 -9.499 1.00 96.69 97 THR A CA 1
ATOM 729 C C . THR A 1 97 ? -10.006 7.336 -8.827 1.00 96.69 97 THR A C 1
ATOM 731 O O . THR A 1 97 ? -10.173 8.213 -7.981 1.00 96.69 97 THR A O 1
ATOM 734 N N . GLY A 1 98 ? -8.785 6.895 -9.135 1.00 96.00 98 GLY A N 1
ATOM 735 C CA . GLY A 1 98 ? -7.552 7.394 -8.532 1.00 96.00 98 GLY A CA 1
ATOM 736 C C . GLY A 1 98 ? -6.337 7.294 -9.459 1.00 96.00 98 GLY A C 1
ATOM 737 O O . GLY A 1 98 ? -6.373 6.601 -10.478 1.00 96.00 98 GLY A O 1
ATOM 738 N N . PRO A 1 99 ? -5.240 7.995 -9.129 1.00 97.69 99 PRO A N 1
ATOM 739 C CA . PRO A 1 99 ? -4.037 7.978 -9.945 1.00 97.69 99 PRO A CA 1
ATOM 740 C C . PRO A 1 99 ? -3.293 6.647 -9.812 1.00 97.69 99 PRO A C 1
ATOM 742 O O . PRO A 1 99 ? -3.243 6.032 -8.747 1.00 97.69 99 PRO A O 1
ATOM 745 N N . ARG A 1 100 ? -2.642 6.241 -10.901 1.00 98.25 100 ARG A N 1
ATOM 746 C CA . ARG A 1 100 ? -1.778 5.061 -10.945 1.00 98.25 100 ARG A CA 1
ATOM 747 C C . ARG A 1 100 ? -0.572 5.220 -10.017 1.00 98.25 100 ARG A C 1
ATOM 749 O O . ARG A 1 100 ? 0.180 6.178 -10.209 1.00 98.25 100 ARG A O 1
ATOM 756 N N . PRO A 1 101 ? -0.321 4.278 -9.088 1.00 98.44 101 PRO A N 1
ATOM 757 C CA . PRO A 1 101 ? 0.878 4.332 -8.270 1.00 98.44 101 PRO A CA 1
ATOM 758 C C . PRO A 1 101 ? 2.156 4.240 -9.112 1.00 98.44 101 PRO A C 1
ATOM 760 O O . PRO A 1 101 ? 2.209 3.564 -10.149 1.00 98.44 101 PRO A O 1
ATOM 763 N N . ARG A 1 102 ? 3.200 4.925 -8.654 1.00 98.19 102 ARG A N 1
ATOM 764 C CA . ARG A 1 102 ? 4.525 4.983 -9.272 1.00 98.19 102 ARG A CA 1
ATOM 765 C C . ARG A 1 102 ? 5.569 4.515 -8.273 1.00 98.19 102 ARG A C 1
ATOM 767 O O . ARG A 1 102 ? 5.403 4.684 -7.076 1.00 98.19 102 ARG A O 1
ATOM 774 N N . ILE A 1 103 ? 6.631 3.916 -8.782 1.00 97.75 103 ILE A N 1
ATOM 775 C CA . ILE A 1 103 ? 7.746 3.368 -8.020 1.00 97.75 103 ILE A CA 1
ATOM 776 C C . ILE A 1 103 ? 8.971 4.203 -8.368 1.00 97.75 103 ILE A C 1
ATOM 778 O O . ILE A 1 103 ? 9.325 4.297 -9.545 1.00 97.75 103 ILE A O 1
ATOM 782 N N . GLU A 1 104 ? 9.617 4.794 -7.372 1.00 97.00 104 GLU A N 1
ATOM 783 C CA . GLU A 1 104 ? 10.921 5.425 -7.537 1.00 97.00 104 GLU A CA 1
ATOM 784 C C . GLU A 1 104 ? 11.985 4.336 -7.724 1.00 97.00 104 GLU A C 1
ATOM 786 O O . GLU A 1 104 ? 12.027 3.337 -7.001 1.00 97.00 104 GLU A O 1
ATOM 791 N N . ARG A 1 105 ? 12.804 4.482 -8.765 1.00 95.06 105 ARG A N 1
ATOM 792 C CA . ARG A 1 105 ? 13.812 3.504 -9.172 1.00 95.06 105 ARG A CA 1
ATOM 793 C C . ARG A 1 105 ? 15.125 4.195 -9.474 1.00 95.06 105 ARG A C 1
ATOM 795 O O . ARG A 1 105 ? 15.142 5.331 -9.928 1.00 95.06 105 ARG A O 1
ATOM 802 N N . GLU A 1 106 ? 16.212 3.450 -9.361 1.00 95.31 106 GLU A N 1
ATOM 803 C CA . GLU A 1 106 ? 17.519 3.873 -9.853 1.00 95.31 106 GLU A CA 1
ATOM 804 C C . GLU A 1 106 ? 17.818 3.240 -11.221 1.00 95.31 106 GLU A C 1
ATOM 806 O O . GLU A 1 106 ? 17.533 2.061 -11.471 1.00 95.31 106 GLU A O 1
ATOM 811 N N . CYS A 1 107 ? 18.373 4.023 -12.147 1.00 95.06 107 CYS A N 1
ATOM 812 C CA . CYS A 1 107 ? 18.808 3.510 -13.440 1.00 95.06 107 CYS A CA 1
ATOM 813 C C . CYS A 1 107 ? 20.098 2.676 -13.298 1.00 95.06 107 CYS A C 1
ATOM 815 O O . CYS A 1 107 ? 21.123 3.235 -12.933 1.00 95.06 107 CYS A O 1
ATOM 817 N N . PRO A 1 108 ? 20.144 1.400 -13.722 1.00 94.75 108 PRO A N 1
ATOM 818 C CA . PRO A 1 108 ? 21.355 0.573 -13.641 1.00 94.75 108 PRO A CA 1
ATOM 819 C C . PRO A 1 108 ? 22.498 0.992 -14.588 1.00 94.75 108 PRO A C 1
ATOM 821 O O . PRO A 1 108 ? 23.507 0.298 -14.640 1.00 94.75 108 PRO A O 1
ATOM 824 N N . ILE A 1 109 ? 22.323 2.047 -15.394 1.00 95.31 109 ILE A N 1
ATOM 825 C CA . ILE A 1 109 ? 23.314 2.509 -16.383 1.00 95.31 109 ILE A CA 1
ATOM 826 C C . ILE A 1 109 ? 23.889 3.864 -15.986 1.00 95.31 109 ILE A C 1
ATOM 828 O O . ILE A 1 109 ? 25.099 4.019 -15.912 1.00 95.31 109 ILE A O 1
ATOM 832 N N . CYS A 1 110 ? 23.022 4.852 -15.765 1.00 95.75 110 CYS A N 1
ATOM 833 C CA . CYS A 1 110 ? 23.446 6.206 -15.413 1.00 95.75 110 CYS A CA 1
ATOM 834 C C . CYS A 1 110 ? 23.251 6.542 -13.934 1.00 95.75 110 CYS A C 1
ATOM 836 O O . CYS A 1 110 ? 23.530 7.671 -13.550 1.00 95.75 110 CYS A O 1
ATOM 838 N N . PHE A 1 111 ? 22.707 5.617 -13.136 1.00 95.19 111 PHE A N 1
ATOM 839 C CA . PHE A 1 111 ? 22.420 5.784 -11.704 1.00 95.19 111 PHE A CA 1
ATOM 840 C C . PHE A 1 111 ? 21.470 6.940 -11.355 1.00 95.19 111 PHE A C 1
ATOM 842 O O . PHE A 1 111 ? 21.190 7.190 -10.192 1.00 95.19 111 PHE A O 1
ATOM 849 N N . ALA A 1 112 ? 20.900 7.620 -12.354 1.00 95.94 112 ALA A N 1
ATOM 850 C CA . ALA A 1 112 ? 19.899 8.648 -12.120 1.00 95.94 112 ALA A CA 1
ATOM 851 C C . ALA A 1 112 ? 18.585 8.022 -11.616 1.00 95.94 112 ALA A C 1
ATOM 853 O O . ALA A 1 112 ? 18.159 6.984 -12.157 1.00 95.94 112 ALA A O 1
ATOM 854 N N . PRO A 1 113 ? 17.911 8.660 -10.643 1.00 95.19 113 PRO A N 1
ATOM 855 C CA . PRO A 1 113 ? 16.586 8.246 -10.222 1.00 95.19 113 PRO A CA 1
ATOM 856 C C . PRO A 1 113 ? 15.573 8.472 -11.349 1.00 95.19 113 PRO A C 1
ATOM 858 O O . PRO A 1 113 ? 15.694 9.393 -12.162 1.00 95.19 113 PRO A O 1
ATOM 861 N N . TYR A 1 114 ? 14.562 7.616 -11.418 1.00 95.94 114 TYR A N 1
ATOM 862 C CA . TYR A 1 114 ? 13.423 7.776 -12.310 1.00 95.94 114 TYR A CA 1
ATOM 863 C C . TYR A 1 114 ? 12.186 7.091 -11.735 1.00 95.94 114 TYR A C 1
ATOM 865 O O . TYR A 1 114 ? 12.277 6.100 -11.015 1.00 95.94 114 TYR A O 1
ATOM 873 N N . GLU A 1 115 ? 11.010 7.577 -12.112 1.00 95.62 115 GLU A N 1
ATOM 874 C CA . GLU A 1 115 ? 9.752 6.957 -11.709 1.00 95.62 115 GLU A CA 1
ATOM 875 C C . GLU A 1 115 ? 9.276 5.935 -12.748 1.00 95.62 115 GLU A C 1
ATOM 877 O O . GLU A 1 115 ? 9.281 6.174 -13.962 1.00 95.62 115 GLU A O 1
ATOM 882 N N . GLN A 1 116 ? 8.822 4.782 -12.267 1.00 95.25 116 GLN A N 1
ATOM 883 C CA . GLN A 1 116 ? 8.176 3.746 -13.060 1.00 95.25 116 GLN A CA 1
ATOM 884 C C . GLN A 1 116 ? 6.742 3.554 -12.572 1.00 95.25 116 GLN A C 1
ATOM 886 O O . GLN A 1 116 ? 6.525 3.170 -11.429 1.00 95.25 116 GLN A O 1
ATOM 891 N N . ALA A 1 117 ? 5.750 3.732 -13.442 1.00 97.19 117 ALA A N 1
ATOM 892 C CA . ALA A 1 117 ? 4.375 3.377 -13.101 1.00 97.19 117 ALA A CA 1
ATOM 893 C C . ALA A 1 117 ? 4.250 1.872 -12.772 1.00 97.19 117 ALA A C 1
ATOM 895 O O . ALA A 1 117 ? 4.900 1.035 -13.412 1.00 97.19 117 ALA A O 1
ATOM 896 N N . VAL A 1 118 ? 3.403 1.514 -11.799 1.00 97.19 118 VAL A N 1
ATOM 897 C CA . VAL A 1 118 ? 3.068 0.108 -11.499 1.00 97.19 118 VAL A CA 1
ATOM 898 C C . VAL A 1 118 ? 2.554 -0.558 -12.779 1.00 97.19 118 VAL A C 1
ATOM 900 O O . VAL A 1 118 ? 1.616 -0.025 -13.358 1.00 97.19 118 VAL A O 1
ATOM 903 N N . PRO A 1 119 ? 3.127 -1.671 -13.278 1.00 95.69 119 PRO A N 1
ATOM 904 C CA . PRO A 1 119 ? 2.852 -2.171 -14.630 1.00 95.69 119 PRO A CA 1
ATOM 905 C C . PRO A 1 119 ? 1.373 -2.439 -14.936 1.00 95.69 119 PRO A C 1
ATOM 907 O O . PRO A 1 119 ? 0.653 -2.964 -14.092 1.00 95.69 119 PRO A O 1
ATOM 910 N N . ASP A 1 120 ? 0.960 -2.237 -16.196 1.00 95.50 120 ASP A N 1
ATOM 911 C CA . ASP A 1 120 ? -0.386 -2.564 -16.715 1.00 95.50 120 ASP A CA 1
ATOM 912 C C . ASP A 1 120 ? -0.630 -4.068 -16.787 1.00 95.50 120 ASP A C 1
ATOM 914 O O . ASP A 1 120 ? -1.468 -4.522 -17.546 1.00 95.50 120 ASP A O 1
ATOM 918 N N . SER A 1 121 ? 0.132 -4.874 -16.070 1.00 95.25 121 SER A N 1
ATOM 919 C CA . SER A 1 121 ? -0.149 -6.290 -15.896 1.00 95.25 121 SER A CA 1
ATOM 920 C C . SER A 1 121 ? -0.662 -6.610 -14.495 1.00 95.25 121 SER A C 1
ATOM 922 O O . SER A 1 121 ? -1.101 -7.733 -14.260 1.00 95.25 121 SER A O 1
ATOM 924 N N . VAL A 1 122 ? -0.658 -5.617 -13.597 1.00 97.69 122 VAL A N 1
ATOM 925 C CA . VAL A 1 122 ? -1.419 -5.641 -12.350 1.00 97.69 122 VAL A CA 1
ATOM 926 C C . VAL A 1 122 ? -2.892 -5.407 -12.692 1.00 97.69 122 VAL A C 1
ATOM 928 O O . VAL A 1 122 ? -3.236 -4.491 -13.442 1.00 97.69 122 VAL A O 1
ATOM 931 N N . ARG A 1 123 ? -3.753 -6.289 -12.194 1.00 97.38 123 ARG A N 1
ATOM 932 C CA . ARG A 1 123 ? -5.209 -6.303 -12.404 1.00 97.38 123 ARG A CA 1
ATOM 933 C C . ARG A 1 123 ? -5.996 -6.469 -11.108 1.00 97.38 123 ARG A C 1
ATOM 935 O O . ARG A 1 123 ? -7.217 -6.423 -11.134 1.00 97.38 123 ARG A O 1
ATOM 942 N N . GLY A 1 124 ? -5.314 -6.667 -9.985 1.00 97.56 124 GLY A N 1
ATOM 943 C CA . GLY A 1 124 ? -5.953 -6.801 -8.686 1.00 97.56 124 GLY A CA 1
ATOM 944 C C . GLY A 1 124 ? -4.973 -6.566 -7.550 1.00 97.56 124 GLY A C 1
ATOM 945 O O . GLY A 1 124 ? -3.760 -6.480 -7.754 1.00 97.56 124 GLY A O 1
ATOM 946 N N . VAL A 1 125 ? -5.516 -6.480 -6.342 1.00 97.75 125 VAL A N 1
ATOM 947 C CA . VAL A 1 125 ? -4.748 -6.295 -5.113 1.00 97.75 125 VAL A CA 1
ATOM 948 C C . VAL A 1 125 ? -5.425 -7.017 -3.955 1.00 97.75 125 VAL A C 1
ATOM 950 O O . VAL A 1 125 ? -6.653 -7.049 -3.874 1.00 97.75 125 VAL A O 1
ATOM 953 N N . ARG A 1 126 ? -4.636 -7.618 -3.064 1.00 96.94 126 ARG A N 1
ATOM 954 C CA . ARG A 1 126 ? -5.117 -8.263 -1.833 1.00 96.94 126 ARG A CA 1
ATOM 955 C C . ARG A 1 126 ? -4.178 -7.966 -0.675 1.00 96.94 126 ARG A C 1
ATOM 957 O O . ARG A 1 126 ? -2.975 -7.891 -0.873 1.00 96.94 126 ARG A O 1
ATOM 964 N N . VAL A 1 127 ? -4.733 -7.815 0.521 1.00 96.38 127 VAL A N 1
ATOM 965 C CA . VAL A 1 127 ? -3.976 -7.680 1.775 1.00 96.38 127 VAL A CA 1
ATOM 966 C C . VAL A 1 127 ? -3.845 -9.064 2.411 1.00 96.38 127 VAL A C 1
ATOM 968 O O . VAL A 1 127 ? -4.794 -9.842 2.321 1.00 96.38 127 VAL A O 1
ATOM 971 N N . GLU A 1 128 ? -2.711 -9.355 3.053 1.00 94.75 128 GLU A N 1
ATOM 972 C CA . GLU A 1 128 ? -2.465 -10.610 3.791 1.00 94.75 128 GLU A CA 1
ATOM 973 C C . GLU A 1 128 ? -2.664 -11.868 2.922 1.00 94.75 128 GLU A C 1
ATOM 975 O O . GLU A 1 128 ? -3.329 -12.834 3.298 1.00 94.75 128 GLU A O 1
ATOM 980 N N . GLN A 1 129 ? -2.088 -11.853 1.718 1.00 93.94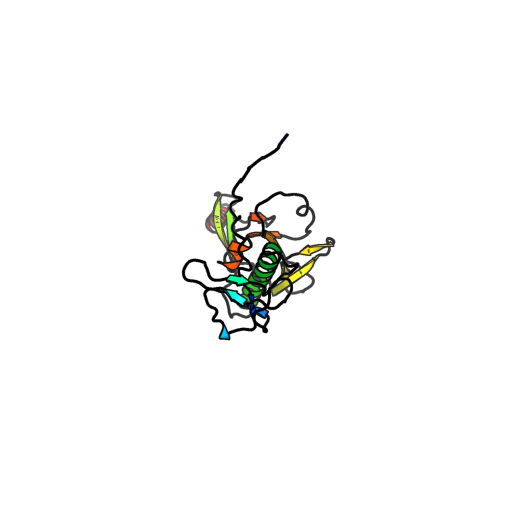 129 GLN A N 1
ATOM 981 C CA . GLN A 1 129 ? -2.212 -12.946 0.755 1.00 93.94 129 GLN A CA 1
ATOM 982 C C . GLN A 1 129 ? -1.111 -13.987 0.975 1.00 93.94 129 GLN A C 1
ATOM 984 O O . GLN A 1 129 ? 0.076 -13.692 0.835 1.00 93.94 129 GLN A O 1
ATOM 989 N N . ALA A 1 130 ? -1.510 -15.232 1.237 1.00 92.31 130 ALA A N 1
ATOM 990 C CA . ALA A 1 130 ? -0.589 -16.363 1.241 1.00 92.31 130 ALA A CA 1
ATOM 991 C C . ALA A 1 130 ? -0.006 -16.597 -0.164 1.00 92.31 130 ALA A C 1
ATOM 993 O O . ALA A 1 130 ? -0.740 -16.636 -1.158 1.00 92.31 130 ALA A O 1
ATOM 994 N N . LEU A 1 131 ? 1.312 -16.753 -0.233 1.00 90.19 131 LEU A N 1
ATOM 995 C CA . LEU A 1 131 ? 2.082 -17.049 -1.434 1.00 90.19 131 LEU A CA 1
ATOM 996 C C . LEU A 1 131 ? 2.414 -18.549 -1.504 1.00 90.19 131 LEU A C 1
ATOM 998 O O . LEU A 1 131 ? 2.486 -19.209 -0.464 1.00 90.19 131 LEU A O 1
ATOM 1002 N N . PRO A 1 132 ? 2.710 -19.097 -2.700 1.00 86.19 132 PRO A N 1
ATOM 1003 C CA . PRO A 1 132 ? 3.139 -20.492 -2.849 1.00 86.19 132 PRO A CA 1
ATOM 1004 C C . PRO A 1 132 ? 4.395 -20.860 -2.046 1.00 86.19 132 PRO A C 1
ATOM 1006 O O . PRO A 1 132 ? 4.592 -22.021 -1.710 1.00 86.19 132 PRO A O 1
ATOM 1009 N N . SER A 1 133 ? 5.232 -19.876 -1.709 1.00 85.38 133 SER A N 1
ATOM 1010 C CA . SER A 1 133 ? 6.417 -20.045 -0.861 1.00 85.38 133 SER A CA 1
ATOM 1011 C C . SER A 1 133 ? 6.099 -20.310 0.619 1.00 85.38 133 SER A C 1
ATOM 1013 O O . SER A 1 133 ? 7.018 -20.527 1.406 1.00 85.38 133 SER A O 1
ATOM 1015 N N . GLY A 1 134 ? 4.824 -20.256 1.024 1.00 86.19 134 GLY A N 1
ATOM 1016 C CA . GLY A 1 134 ? 4.391 -20.323 2.424 1.00 86.19 134 GLY A CA 1
ATOM 1017 C C . GLY A 1 134 ? 4.484 -18.982 3.162 1.00 86.19 134 GLY A C 1
ATOM 1018 O O . GLY A 1 134 ? 4.068 -18.878 4.314 1.00 86.19 134 GLY A O 1
ATOM 1019 N N . TYR A 1 135 ? 5.001 -17.942 2.506 1.00 88.31 135 TYR A N 1
ATOM 1020 C CA . TYR A 1 135 ? 5.028 -16.583 3.031 1.00 88.31 135 TYR A CA 1
ATOM 1021 C C . TYR A 1 135 ? 3.660 -15.901 2.879 1.00 88.31 135 TYR A C 1
ATOM 1023 O O . TYR A 1 135 ? 2.948 -16.154 1.911 1.00 88.31 135 TYR A O 1
ATOM 1031 N N . VAL A 1 136 ? 3.292 -15.010 3.803 1.00 91.75 136 VAL A N 1
ATOM 1032 C CA . VAL A 1 136 ? 2.087 -14.173 3.687 1.00 91.75 136 VAL A CA 1
ATOM 1033 C C . VAL A 1 136 ? 2.533 -12.755 3.376 1.00 91.75 136 VAL A C 1
ATOM 1035 O O . VAL A 1 136 ? 3.130 -12.111 4.234 1.00 91.75 136 VAL A O 1
ATOM 1038 N N . ALA A 1 137 ? 2.251 -12.297 2.158 1.00 93.69 137 ALA A N 1
ATOM 1039 C CA . ALA A 1 137 ? 2.549 -10.934 1.747 1.00 93.69 137 ALA A CA 1
ATOM 1040 C C . ALA A 1 137 ? 1.612 -9.954 2.447 1.00 93.69 137 ALA A C 1
ATOM 1042 O O . ALA A 1 137 ? 0.392 -10.162 2.457 1.00 93.69 137 ALA A O 1
ATOM 1043 N N . ASP A 1 138 ? 2.166 -8.860 2.962 1.00 95.75 138 ASP A N 1
ATOM 1044 C CA . ASP A 1 138 ? 1.379 -7.763 3.521 1.00 95.75 138 ASP A CA 1
ATOM 1045 C C . ASP A 1 138 ? 0.360 -7.241 2.500 1.00 95.75 138 ASP A C 1
ATOM 1047 O O . ASP A 1 138 ? -0.828 -7.110 2.812 1.00 95.75 138 ASP A O 1
ATOM 1051 N N . VAL A 1 139 ? 0.808 -7.011 1.263 1.00 97.44 139 VAL A N 1
ATOM 1052 C CA . VAL A 1 139 ? -0.042 -6.720 0.106 1.00 97.44 139 VAL A CA 1
ATOM 1053 C C . VAL A 1 139 ? 0.481 -7.459 -1.127 1.00 97.44 139 VAL A C 1
ATOM 1055 O O . VAL A 1 139 ? 1.649 -7.358 -1.481 1.00 97.44 139 VAL A O 1
ATOM 1058 N N . ALA A 1 140 ? -0.387 -8.177 -1.833 1.00 97.25 140 ALA A N 1
ATOM 1059 C CA . ALA A 1 140 ? -0.080 -8.814 -3.109 1.00 97.25 140 ALA A CA 1
ATOM 1060 C C . ALA A 1 140 ? -0.711 -8.040 -4.269 1.00 97.25 140 ALA A C 1
ATOM 1062 O O . ALA A 1 140 ? -1.919 -7.794 -4.279 1.00 97.25 140 ALA A O 1
ATOM 1063 N N . LEU A 1 141 ? 0.101 -7.709 -5.274 1.00 97.94 141 LEU A N 1
ATOM 1064 C CA . LEU A 1 141 ? -0.348 -7.209 -6.572 1.00 97.94 141 LEU A CA 1
ATOM 1065 C C . LEU A 1 141 ? -0.600 -8.404 -7.491 1.00 97.94 141 LEU A C 1
ATOM 1067 O O . LEU A 1 141 ? 0.292 -9.225 -7.702 1.00 97.94 141 LEU A O 1
ATOM 1071 N N . LEU A 1 142 ? -1.804 -8.511 -8.042 1.00 97.56 142 LEU A N 1
ATOM 1072 C CA . LEU A 1 142 ? -2.265 -9.688 -8.779 1.00 97.56 142 LEU A CA 1
ATOM 1073 C C . LEU A 1 142 ? -2.299 -9.435 -10.283 1.00 97.56 142 LEU A C 1
ATOM 1075 O O . LEU A 1 142 ? -2.533 -8.311 -10.727 1.00 97.56 142 LEU A O 1
ATOM 1079 N N . GLY A 1 143 ? -2.070 -10.487 -11.065 1.00 96.25 143 GLY A N 1
ATOM 1080 C CA . GLY A 1 143 ? -2.259 -10.500 -12.511 1.00 96.25 143 GLY A CA 1
ATOM 1081 C C . GLY A 1 143 ? -3.724 -10.683 -12.907 1.00 96.25 143 GLY A C 1
ATOM 1082 O O . GLY A 1 143 ? -4.618 -10.621 -12.069 1.00 96.25 143 GLY A O 1
ATOM 1083 N N . GLY A 1 144 ? -3.967 -10.928 -14.200 1.00 91.00 144 GLY A N 1
ATOM 1084 C CA . GLY A 1 144 ? -5.311 -11.253 -14.700 1.00 91.00 144 GLY A CA 1
ATOM 1085 C C . GLY A 1 144 ? -5.888 -12.547 -14.111 1.00 91.00 144 GLY A C 1
ATOM 1086 O O . GLY A 1 144 ? -7.092 -12.629 -13.905 1.00 91.00 144 GLY A O 1
ATOM 1087 N N . ASP A 1 145 ? -5.032 -13.521 -13.783 1.00 91.12 145 ASP A N 1
ATOM 1088 C CA . ASP A 1 145 ? -5.384 -14.639 -12.903 1.00 91.12 145 ASP A CA 1
ATOM 1089 C C . ASP A 1 145 ? -5.091 -14.233 -11.442 1.00 91.12 145 ASP A C 1
ATOM 1091 O O . ASP A 1 145 ? -3.933 -13.928 -11.130 1.00 91.12 145 ASP A O 1
ATOM 1095 N N . PRO A 1 146 ? -6.083 -14.249 -10.529 1.00 79.88 146 PRO A N 1
ATOM 1096 C CA . PRO A 1 146 ? -5.891 -13.942 -9.110 1.00 79.88 146 PRO A CA 1
ATOM 1097 C C . PRO A 1 146 ? -4.878 -14.835 -8.379 1.00 79.88 146 PRO A C 1
ATOM 1099 O O . PRO A 1 146 ? -4.401 -14.450 -7.314 1.00 79.88 146 PRO A O 1
ATOM 1102 N N . ARG A 1 147 ? -4.546 -16.018 -8.916 1.00 85.31 147 ARG A N 1
ATOM 1103 C CA . ARG A 1 147 ? -3.489 -16.898 -8.382 1.00 85.31 147 ARG A CA 1
ATOM 1104 C C . ARG A 1 147 ? -2.089 -16.441 -8.792 1.00 85.31 147 ARG A C 1
ATOM 1106 O O . ARG A 1 147 ? -1.107 -16.811 -8.153 1.00 85.31 147 ARG A O 1
ATOM 1113 N N . HIS A 1 148 ? -1.984 -15.630 -9.843 1.00 91.50 148 HIS A N 1
ATOM 1114 C CA . HIS A 1 148 ? -0.721 -15.105 -10.339 1.00 91.50 148 HIS A CA 1
ATOM 1115 C C . HIS A 1 148 ? -0.356 -13.821 -9.590 1.00 91.50 148 HIS A C 1
ATOM 1117 O O . HIS A 1 148 ? -0.773 -12.720 -9.957 1.00 91.50 148 HIS A O 1
ATOM 1123 N N . VAL A 1 149 ? 0.490 -13.945 -8.571 1.00 94.94 149 VAL A N 1
ATOM 1124 C CA . VAL A 1 149 ? 1.054 -12.790 -7.863 1.00 94.94 149 VAL A CA 1
ATOM 1125 C C . VAL A 1 149 ? 2.170 -12.167 -8.703 1.00 94.94 149 VAL A C 1
ATOM 1127 O O . VAL A 1 149 ? 3.158 -12.817 -9.028 1.00 94.94 149 VAL A O 1
ATOM 1130 N N . ARG A 1 150 ? 2.002 -10.896 -9.077 1.00 95.94 150 ARG A N 1
ATOM 1131 C CA . ARG A 1 150 ? 2.970 -10.111 -9.862 1.00 95.94 150 ARG A CA 1
ATOM 1132 C C . ARG A 1 150 ? 4.066 -9.511 -9.001 1.00 95.94 150 ARG A C 1
ATOM 1134 O O . ARG A 1 150 ? 5.203 -9.420 -9.454 1.00 95.94 150 ARG A O 1
ATOM 1141 N N . ALA A 1 151 ? 3.708 -9.078 -7.799 1.00 95.81 151 ALA A N 1
ATOM 1142 C CA . ALA A 1 151 ? 4.658 -8.632 -6.797 1.00 95.81 151 ALA A CA 1
ATOM 1143 C C . ALA A 1 151 ? 4.043 -8.698 -5.395 1.00 95.81 151 ALA A C 1
A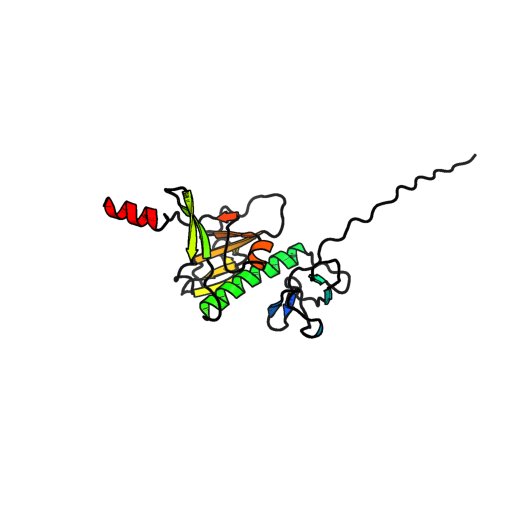TOM 1145 O O . ALA A 1 151 ? 2.829 -8.545 -5.241 1.00 95.81 151 ALA A O 1
ATOM 1146 N N . ALA A 1 152 ? 4.891 -8.873 -4.390 1.00 96.12 152 ALA A N 1
ATOM 1147 C CA . ALA A 1 152 ? 4.579 -8.625 -2.990 1.00 96.12 152 ALA A CA 1
ATOM 1148 C C . ALA A 1 152 ? 5.010 -7.201 -2.595 1.00 96.12 152 ALA A C 1
ATOM 1150 O O . ALA A 1 152 ? 6.001 -6.669 -3.097 1.00 96.12 152 ALA A O 1
ATOM 1151 N N . VAL A 1 153 ? 4.264 -6.573 -1.700 1.00 97.19 153 VAL A N 1
ATOM 1152 C CA . VAL A 1 153 ? 4.588 -5.288 -1.087 1.00 97.19 153 VAL A CA 1
ATOM 1153 C C . VAL A 1 153 ? 4.545 -5.492 0.421 1.00 97.19 153 VAL A C 1
ATOM 1155 O O . VAL A 1 153 ? 3.474 -5.744 0.967 1.00 97.19 153 VAL A O 1
ATOM 1158 N N . GLU A 1 154 ? 5.701 -5.371 1.063 1.00 95.56 154 GLU A N 1
ATOM 1159 C CA . GLU A 1 154 ? 5.901 -5.472 2.509 1.00 95.56 154 GLU A CA 1
ATOM 1160 C C . GLU A 1 154 ? 5.943 -4.088 3.147 1.00 95.56 154 GLU A C 1
ATOM 1162 O O . GLU A 1 154 ? 6.500 -3.152 2.573 1.00 95.56 154 GLU A O 1
ATOM 1167 N N . ILE A 1 155 ? 5.368 -3.946 4.338 1.00 94.69 155 ILE A N 1
ATOM 1168 C CA . ILE A 1 155 ? 5.299 -2.674 5.054 1.00 94.69 155 ILE A CA 1
ATOM 1169 C C . ILE A 1 155 ? 6.217 -2.711 6.273 1.00 94.69 155 ILE A C 1
ATOM 1171 O O . ILE A 1 155 ? 6.049 -3.529 7.178 1.00 94.69 155 ILE A O 1
ATOM 1175 N N . ARG A 1 156 ? 7.136 -1.748 6.360 1.00 92.19 156 ARG A N 1
ATOM 1176 C CA . ARG A 1 156 ? 7.958 -1.517 7.550 1.00 92.19 156 ARG A CA 1
ATOM 1177 C C . ARG A 1 156 ? 7.328 -0.431 8.423 1.00 92.19 156 ARG A C 1
ATOM 1179 O O . ARG A 1 156 ? 7.251 0.719 8.007 1.00 92.19 156 ARG A O 1
ATOM 1186 N N . ALA A 1 157 ? 6.882 -0.793 9.629 1.00 85.25 157 ALA A N 1
ATOM 1187 C CA . ALA A 1 157 ? 6.252 0.132 10.584 1.00 85.25 157 ALA A CA 1
ATOM 1188 C C . ALA A 1 157 ? 7.176 0.595 11.732 1.00 85.25 157 ALA A C 1
ATOM 1190 O O . ALA A 1 157 ? 6.829 1.542 12.434 1.00 85.25 157 ALA A O 1
ATOM 1191 N N . CYS A 1 158 ? 8.339 -0.038 11.934 1.00 75.06 158 CYS A N 1
ATOM 1192 C CA . CYS A 1 158 ? 9.290 0.316 12.990 1.00 75.06 158 CYS A CA 1
ATOM 1193 C C . CYS A 1 158 ? 10.730 0.493 12.476 1.00 75.06 158 CYS A C 1
ATOM 1195 O O . CYS A 1 158 ? 11.181 -0.178 11.546 1.00 75.06 158 CYS A O 1
ATOM 1197 N N . HIS A 1 159 ? 11.461 1.405 13.126 1.00 59.66 159 HIS A N 1
ATOM 1198 C CA . HIS A 1 159 ? 12.893 1.645 12.942 1.00 59.66 159 HIS A CA 1
ATOM 1199 C C . HIS A 1 159 ? 13.708 0.913 14.025 1.00 59.66 159 HIS A C 1
ATOM 1201 O O . HIS A 1 159 ? 14.289 1.578 14.873 1.00 59.66 159 HIS A O 1
ATOM 1207 N N . ALA A 1 160 ? 13.738 -0.425 14.070 1.00 39.91 160 ALA A N 1
ATOM 1208 C CA . ALA A 1 160 ? 14.788 -1.150 14.809 1.00 39.91 160 ALA A CA 1
ATOM 1209 C C . ALA A 1 160 ? 14.788 -2.673 14.571 1.00 39.91 160 ALA A C 1
ATOM 1211 O O . ALA A 1 160 ? 13.876 -3.376 14.989 1.00 39.91 160 ALA A O 1
ATOM 1212 N N . VAL A 1 161 ? 15.924 -3.123 14.024 1.00 41.72 161 VAL A N 1
ATOM 1213 C CA . VAL A 1 161 ? 16.567 -4.453 14.074 1.00 41.72 161 VAL A CA 1
ATOM 1214 C C . VAL A 1 161 ? 15.950 -5.592 13.242 1.00 41.72 161 VAL A C 1
ATOM 1216 O O . VAL A 1 161 ? 14.954 -6.219 13.587 1.00 41.72 161 VAL A O 1
ATOM 1219 N N . GLU A 1 162 ? 16.654 -5.866 12.138 1.00 50.03 162 GLU A N 1
ATOM 1220 C CA . GLU A 1 162 ? 16.550 -7.007 11.220 1.00 50.03 162 GLU A CA 1
ATOM 1221 C C . GLU A 1 162 ? 16.640 -8.374 11.945 1.00 50.03 162 GLU A C 1
ATOM 1223 O O . GLU A 1 162 ? 17.246 -8.504 13.001 1.00 50.03 162 GLU A O 1
ATOM 1228 N N . THR A 1 163 ? 16.124 -9.487 11.421 1.00 46.03 163 THR A N 1
ATOM 1229 C CA . THR A 1 163 ? 16.683 -10.192 10.256 1.00 46.03 163 THR A CA 1
ATOM 1230 C C . THR A 1 163 ? 15.794 -11.386 9.880 1.00 46.03 163 THR A C 1
ATOM 1232 O O . THR A 1 163 ? 15.135 -12.001 10.714 1.00 46.03 163 THR A O 1
ATOM 1235 N N . THR A 1 164 ? 15.874 -11.781 8.606 1.00 46.59 164 THR A N 1
ATOM 1236 C CA . THR A 1 164 ? 15.513 -13.123 8.104 1.00 46.59 164 THR A CA 1
ATOM 1237 C C . THR A 1 164 ? 14.040 -13.398 7.768 1.00 46.59 164 THR A C 1
ATOM 1239 O O . THR A 1 164 ? 13.453 -14.369 8.231 1.00 46.59 164 THR A O 1
ATOM 1242 N N . LYS A 1 165 ? 13.444 -12.626 6.848 1.00 51.47 165 LYS A N 1
ATOM 1243 C CA . LYS A 1 165 ? 12.293 -13.121 6.047 1.00 51.47 165 LYS A CA 1
ATOM 1244 C C . LYS A 1 165 ? 12.403 -12.907 4.530 1.00 51.47 165 LYS A C 1
ATOM 1246 O O . LYS A 1 165 ? 11.589 -13.425 3.777 1.00 51.47 165 LYS A O 1
ATOM 1251 N N . LYS A 1 166 ? 13.439 -12.208 4.050 1.00 56.75 166 LYS A N 1
ATOM 1252 C CA . LYS A 1 166 ? 13.499 -11.701 2.664 1.00 56.75 166 LYS A CA 1
ATOM 1253 C C . LYS A 1 166 ? 13.994 -12.702 1.608 1.00 56.75 166 LYS A C 1
ATOM 1255 O O . LYS A 1 166 ? 13.836 -12.449 0.420 1.00 56.75 166 LYS A O 1
ATOM 1260 N N . ARG A 1 167 ? 14.593 -13.836 1.997 1.00 56.19 167 ARG A N 1
ATOM 1261 C CA . ARG A 1 167 ? 15.289 -14.725 1.041 1.00 56.19 167 ARG A CA 1
ATOM 1262 C C . ARG A 1 167 ? 14.394 -15.668 0.231 1.00 56.19 167 ARG A C 1
ATOM 1264 O O . ARG A 1 167 ? 14.906 -16.252 -0.713 1.00 56.19 167 ARG A O 1
ATOM 1271 N N . ASN A 1 168 ? 13.103 -15.810 0.546 1.00 66.50 168 ASN A N 1
ATOM 1272 C CA . ASN A 1 168 ? 12.265 -16.812 -0.129 1.00 66.50 168 ASN A CA 1
ATOM 1273 C C . ASN A 1 168 ? 10.819 -16.371 -0.420 1.00 66.50 168 ASN A C 1
ATOM 1275 O O . ASN A 1 168 ? 9.906 -17.185 -0.373 1.00 66.50 168 ASN A O 1
ATOM 1279 N N . ILE A 1 169 ? 10.582 -15.089 -0.730 1.00 80.69 169 ILE A N 1
ATOM 1280 C CA . ILE A 1 169 ? 9.238 -14.613 -1.123 1.00 80.69 169 ILE A CA 1
ATOM 1281 C C . ILE A 1 169 ? 8.753 -15.295 -2.421 1.00 80.69 169 ILE A C 1
ATOM 1283 O O . ILE A 1 169 ? 7.557 -15.534 -2.577 1.00 80.69 169 ILE A O 1
ATOM 1287 N N . GLY A 1 170 ? 9.666 -15.678 -3.321 1.00 85.94 170 GLY A N 1
ATOM 1288 C CA . GLY A 1 170 ? 9.355 -16.431 -4.547 1.00 85.94 170 GLY A CA 1
ATOM 1289 C C . GLY A 1 170 ? 8.743 -15.597 -5.681 1.00 85.94 170 GLY A C 1
ATOM 1290 O O . GLY A 1 170 ? 8.536 -16.111 -6.775 1.00 85.94 170 GLY A O 1
ATOM 1291 N N . VAL A 1 171 ? 8.491 -14.309 -5.441 1.00 91.25 171 VAL A N 1
ATOM 1292 C CA . VAL A 1 171 ? 7.982 -13.328 -6.411 1.00 91.25 171 VAL A CA 1
ATOM 1293 C C . VAL A 1 171 ? 8.772 -12.016 -6.296 1.00 91.25 171 VAL A C 1
ATOM 1295 O O . VAL A 1 171 ? 9.492 -11.823 -5.306 1.00 91.25 171 VAL A O 1
ATOM 1298 N N . PRO A 1 172 ? 8.672 -11.097 -7.277 1.00 94.06 172 PRO A N 1
ATOM 1299 C CA . PRO A 1 172 ? 9.174 -9.739 -7.109 1.00 94.06 172 PRO A CA 1
ATOM 1300 C C . PRO A 1 172 ? 8.591 -9.099 -5.844 1.00 94.06 172 PRO A C 1
ATOM 1302 O O . PRO A 1 172 ? 7.412 -9.287 -5.555 1.00 94.06 172 PRO A O 1
ATOM 1305 N N . TYR A 1 173 ? 9.382 -8.343 -5.092 1.00 93.81 173 TYR A N 1
ATOM 1306 C CA . TYR A 1 173 ? 8.933 -7.685 -3.873 1.00 93.81 173 TYR A CA 1
ATOM 1307 C C . TYR A 1 173 ? 9.447 -6.252 -3.756 1.00 93.81 173 TYR A C 1
ATOM 1309 O O . TYR A 1 173 ? 10.481 -5.887 -4.326 1.00 93.81 173 TYR A O 1
ATOM 1317 N N . LEU A 1 174 ? 8.701 -5.469 -2.984 1.00 95.00 174 LEU A N 1
ATOM 1318 C CA . LEU A 1 174 ? 8.987 -4.102 -2.572 1.00 95.00 174 LEU A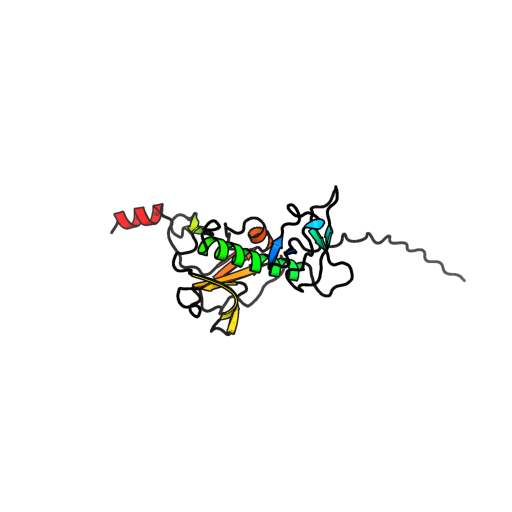 CA 1
ATOM 1319 C C . LEU A 1 174 ? 8.774 -4.016 -1.060 1.00 95.00 174 LEU A C 1
ATOM 1321 O O . LEU A 1 174 ? 7.745 -4.462 -0.578 1.00 95.00 174 LEU A O 1
ATOM 1325 N N . GLU A 1 175 ? 9.702 -3.439 -0.313 1.00 95.62 175 GLU A N 1
ATOM 1326 C CA . GLU A 1 175 ? 9.487 -3.056 1.084 1.00 95.62 175 GLU A CA 1
ATOM 1327 C C . GLU A 1 175 ? 9.286 -1.542 1.143 1.00 95.62 175 GLU A C 1
ATOM 1329 O O . GLU A 1 175 ? 10.146 -0.800 0.675 1.00 95.62 175 GLU A O 1
ATOM 1334 N N . LEU A 1 176 ? 8.160 -1.083 1.684 1.00 96.06 176 LEU A N 1
ATOM 1335 C CA . LEU A 1 176 ? 7.789 0.328 1.769 1.00 96.06 176 LEU A CA 1
ATOM 1336 C C . LEU A 1 176 ? 7.707 0.785 3.225 1.00 96.06 176 LEU A C 1
ATOM 1338 O O . LEU A 1 176 ? 7.366 0.006 4.119 1.00 96.06 176 LEU A O 1
ATOM 1342 N N . ASP A 1 177 ? 7.987 2.062 3.458 1.00 94.44 177 ASP A N 1
ATOM 1343 C CA . ASP A 1 177 ? 7.798 2.682 4.764 1.00 94.44 177 ASP A CA 1
ATOM 1344 C C . ASP A 1 177 ? 6.308 2.948 5.040 1.00 94.44 177 ASP A C 1
ATOM 1346 O O . ASP A 1 177 ? 5.581 3.466 4.187 1.00 94.44 177 ASP A O 1
ATOM 1350 N N . ALA A 1 178 ? 5.837 2.576 6.233 1.00 92.88 178 ALA A N 1
ATOM 1351 C CA . ALA A 1 178 ? 4.430 2.707 6.593 1.00 92.88 178 ALA A CA 1
ATOM 1352 C C . ALA A 1 178 ? 3.958 4.167 6.623 1.00 92.88 178 ALA A C 1
ATOM 1354 O O . ALA A 1 178 ? 2.861 4.464 6.146 1.00 92.88 178 ALA A O 1
ATOM 1355 N N . GLU A 1 179 ? 4.755 5.077 7.187 1.00 90.81 179 GLU A N 1
ATOM 1356 C CA . GLU A 1 179 ? 4.377 6.486 7.302 1.00 90.81 179 GLU A CA 1
ATOM 1357 C C . GLU A 1 179 ? 4.393 7.169 5.937 1.00 90.81 179 GLU A C 1
ATOM 1359 O O . GLU A 1 179 ? 3.482 7.940 5.615 1.00 90.81 179 GLU A O 1
ATOM 1364 N N . GLU A 1 180 ? 5.391 6.850 5.112 1.00 93.19 180 GLU A N 1
ATOM 1365 C CA . GLU A 1 180 ? 5.494 7.391 3.764 1.00 93.19 180 GLU A CA 1
ATOM 1366 C C . GLU A 1 180 ? 4.308 6.979 2.896 1.00 93.19 180 GLU A C 1
ATOM 1368 O O . GLU A 1 180 ? 3.656 7.847 2.322 1.00 93.19 180 GLU A O 1
ATOM 1373 N N . VAL A 1 181 ? 3.960 5.690 2.863 1.00 94.44 181 VAL A N 1
ATOM 1374 C CA . VAL A 1 181 ? 2.805 5.184 2.104 1.00 94.44 181 VAL A CA 1
ATOM 1375 C C . VAL A 1 181 ? 1.498 5.818 2.565 1.00 94.44 181 VAL A C 1
ATOM 1377 O O . VAL A 1 181 ? 0.584 6.040 1.771 1.00 94.44 181 VAL A O 1
ATOM 1380 N N . LEU A 1 182 ? 1.367 6.085 3.859 1.00 91.25 182 LEU A N 1
ATOM 1381 C CA . LEU A 1 182 ? 0.167 6.711 4.386 1.00 91.25 182 LEU A CA 1
ATOM 1382 C C . LEU A 1 182 ? 0.026 8.165 3.924 1.00 91.25 182 LEU A C 1
ATOM 1384 O O . LEU A 1 182 ? -1.072 8.572 3.538 1.00 91.25 182 LEU A O 1
ATOM 1388 N N . ARG A 1 183 ? 1.140 8.904 3.914 1.00 90.12 183 ARG A N 1
ATOM 1389 C CA . ARG A 1 183 ? 1.227 10.299 3.463 1.00 90.12 183 ARG A CA 1
ATOM 1390 C C . ARG A 1 183 ? 1.130 10.434 1.941 1.00 90.12 183 ARG A C 1
ATOM 1392 O O . ARG A 1 183 ? 0.426 11.310 1.452 1.00 90.12 183 ARG A O 1
ATOM 1399 N N . GLU A 1 184 ? 1.826 9.582 1.198 1.00 93.69 184 GLU A N 1
ATOM 1400 C CA . GLU A 1 184 ? 1.955 9.635 -0.259 1.00 93.69 184 GLU A CA 1
ATOM 1401 C C . GLU A 1 184 ? 1.697 8.244 -0.875 1.00 93.69 184 GLU A C 1
ATOM 1403 O O . GLU A 1 184 ? 2.606 7.539 -1.308 1.00 93.69 184 GLU A O 1
ATOM 1408 N N . PRO A 1 185 ? 0.430 7.807 -0.947 1.00 94.38 185 PRO A N 1
ATOM 1409 C CA . PRO A 1 185 ? 0.081 6.416 -1.259 1.00 94.38 185 PRO A CA 1
ATOM 1410 C C . PRO A 1 185 ? 0.334 6.002 -2.713 1.00 94.38 185 PRO A C 1
ATOM 1412 O O . PRO A 1 185 ? 0.224 4.823 -3.052 1.00 94.38 185 PRO A O 1
ATOM 1415 N N . THR A 1 186 ? 0.621 6.966 -3.586 1.00 96.94 186 THR A N 1
ATOM 1416 C CA . THR A 1 186 ? 0.758 6.777 -5.036 1.00 96.94 186 THR A CA 1
ATOM 1417 C C . THR A 1 186 ? 2.185 6.983 -5.528 1.00 96.94 186 THR A C 1
ATOM 1419 O O . THR A 1 186 ? 2.429 6.817 -6.720 1.00 96.94 186 THR A O 1
ATOM 1422 N N . LEU A 1 187 ? 3.128 7.312 -4.643 1.00 97.81 187 LEU A N 1
ATOM 1423 C CA . LEU A 1 187 ? 4.553 7.352 -4.953 1.00 97.81 187 LEU A CA 1
ATOM 1424 C C . LEU A 1 187 ? 5.296 6.482 -3.944 1.00 97.81 187 LEU A C 1
ATOM 1426 O O . LEU A 1 187 ? 5.349 6.773 -2.758 1.00 97.81 187 LEU A O 1
ATOM 1430 N N . TRP A 1 188 ? 5.813 5.361 -4.423 1.00 98.06 188 TRP A N 1
ATOM 1431 C CA . TRP A 1 188 ? 6.448 4.340 -3.607 1.00 98.06 188 TRP A CA 1
ATOM 1432 C C . TRP A 1 188 ? 7.958 4.466 -3.729 1.00 98.06 188 TRP A C 1
ATOM 1434 O O . TRP A 1 188 ? 8.497 4.283 -4.822 1.00 98.06 188 TRP A O 1
ATOM 1444 N N . ARG A 1 189 ? 8.631 4.728 -2.608 1.00 96.94 189 ARG A N 1
ATOM 1445 C CA . ARG A 1 189 ? 10.094 4.749 -2.494 1.00 96.94 189 ARG A CA 1
ATOM 1446 C C . ARG A 1 189 ? 10.544 3.503 -1.741 1.00 96.94 189 ARG A C 1
ATOM 1448 O O . ARG A 1 189 ? 10.416 3.443 -0.519 1.00 96.94 189 ARG A O 1
ATOM 1455 N N . PRO A 1 190 ? 10.968 2.443 -2.447 1.00 95.38 190 PRO A N 1
ATOM 1456 C CA . PRO A 1 190 ? 11.222 1.175 -1.787 1.00 95.38 190 PRO A CA 1
ATOM 1457 C C . PRO A 1 190 ? 12.474 1.253 -0.918 1.00 95.38 190 PRO A C 1
ATOM 1459 O O . PRO A 1 190 ? 13.546 1.615 -1.393 1.00 95.38 190 PRO A O 1
ATOM 1462 N N . LEU A 1 191 ? 12.344 0.834 0.336 1.00 93.62 191 LEU A N 1
ATOM 1463 C CA . LEU A 1 191 ? 13.443 0.665 1.284 1.00 93.62 191 LEU A CA 1
ATOM 1464 C C . LEU A 1 191 ? 14.354 -0.500 0.876 1.00 93.62 191 LEU A C 1
ATOM 1466 O O . LEU A 1 191 ? 15.567 -0.459 1.063 1.00 93.62 191 LEU A O 1
ATOM 1470 N N . SER A 1 192 ? 13.758 -1.558 0.322 1.00 92.44 192 SER A N 1
ATOM 1471 C CA . SER A 1 192 ? 14.458 -2.670 -0.322 1.00 92.44 192 SER A CA 1
ATOM 1472 C C . SER A 1 192 ? 13.563 -3.333 -1.372 1.00 92.44 192 SER A C 1
ATOM 1474 O O . SER A 1 192 ? 12.337 -3.270 -1.280 1.00 92.44 192 SER A O 1
ATOM 1476 N N . HIS A 1 193 ? 14.152 -3.953 -2.396 1.00 93.19 193 HIS A N 1
ATOM 1477 C CA . HIS A 1 193 ? 13.404 -4.653 -3.444 1.00 93.19 193 HIS A CA 1
ATOM 1478 C C . HIS A 1 193 ? 14.285 -5.655 -4.202 1.00 93.19 193 HIS A C 1
ATOM 1480 O O . HIS A 1 193 ? 15.509 -5.531 -4.219 1.00 93.19 193 HIS A O 1
ATOM 1486 N N . ASN A 1 194 ? 13.671 -6.573 -4.950 1.00 92.00 194 ASN A N 1
ATOM 1487 C CA . ASN A 1 194 ? 14.358 -7.442 -5.923 1.00 92.00 194 ASN A CA 1
ATOM 1488 C C . ASN A 1 194 ? 13.809 -7.295 -7.360 1.00 92.00 194 ASN A C 1
ATOM 1490 O O . ASN A 1 194 ? 13.956 -8.202 -8.174 1.00 92.00 194 ASN A O 1
ATOM 1494 N N . LEU A 1 195 ? 13.165 -6.166 -7.678 1.00 91.75 195 LEU A N 1
ATOM 1495 C CA . LEU A 1 195 ? 12.633 -5.901 -9.018 1.00 91.75 195 LEU A CA 1
ATOM 1496 C C . LEU A 1 195 ? 13.699 -5.990 -10.124 1.00 91.75 195 LEU A C 1
ATOM 1498 O O . LEU A 1 195 ? 14.815 -5.494 -9.956 1.00 91.75 195 LEU A O 1
ATOM 1502 N N . ASP A 1 196 ? 13.294 -6.467 -11.307 1.00 91.12 196 ASP A N 1
ATOM 1503 C CA . ASP A 1 196 ? 14.123 -6.478 -12.520 1.00 91.12 196 ASP A CA 1
ATOM 1504 C C . ASP A 1 196 ? 14.799 -5.133 -12.772 1.00 91.12 196 ASP A C 1
ATOM 1506 O O . ASP A 1 196 ? 14.133 -4.092 -12.840 1.00 91.12 196 ASP A O 1
ATOM 1510 N N . ARG A 1 197 ? 16.108 -5.146 -13.015 1.00 90.25 197 ARG A N 1
ATOM 1511 C CA . ARG A 1 197 ? 16.875 -3.950 -13.373 1.00 90.25 197 ARG A CA 1
ATOM 1512 C C . ARG A 1 197 ? 16.436 -3.424 -14.741 1.00 90.25 197 ARG A C 1
ATOM 1514 O O . ARG A 1 197 ? 16.697 -4.041 -15.769 1.00 90.25 197 ARG A O 1
ATOM 1521 N N . ARG A 1 198 ? 15.779 -2.260 -14.765 1.00 90.38 198 ARG A N 1
ATOM 1522 C CA . ARG A 1 198 ? 15.339 -1.601 -16.005 1.00 90.38 198 ARG A CA 1
ATOM 1523 C C . ARG A 1 198 ? 16.060 -0.262 -16.173 1.00 90.38 198 ARG A C 1
ATOM 1525 O O . ARG A 1 198 ? 15.999 0.554 -15.256 1.00 90.38 198 ARG A O 1
ATOM 1532 N N . PRO A 1 199 ? 16.711 0.000 -17.320 1.00 93.56 199 PRO A N 1
ATOM 1533 C CA . PRO A 1 199 ? 17.264 1.319 -17.611 1.00 93.56 199 PRO A CA 1
ATOM 1534 C C . PRO A 1 199 ? 16.174 2.383 -17.739 1.00 93.56 199 PRO A C 1
ATOM 1536 O O . PRO A 1 199 ? 15.061 2.082 -18.189 1.00 93.56 199 PRO A O 1
ATOM 1539 N N . CYS A 1 200 ? 16.507 3.629 -17.400 1.00 94.06 200 CYS A N 1
ATOM 1540 C CA . CYS A 1 200 ? 15.636 4.781 -17.617 1.00 94.06 200 CYS A CA 1
ATOM 1541 C C . CYS A 1 200 ? 15.365 4.998 -19.118 1.00 94.06 200 CYS A C 1
ATOM 1543 O O . CYS A 1 200 ? 16.046 4.442 -19.987 1.00 94.06 200 CYS A O 1
ATOM 1545 N N . ARG A 1 201 ? 14.365 5.826 -19.452 1.00 93.06 201 ARG A N 1
ATOM 1546 C CA . ARG A 1 201 ? 13.981 6.078 -20.854 1.00 93.06 201 ARG A CA 1
ATOM 1547 C C . ARG A 1 201 ? 15.155 6.591 -21.694 1.00 93.06 201 ARG A C 1
ATOM 1549 O O . ARG A 1 201 ? 15.334 6.096 -22.801 1.00 93.06 201 ARG A O 1
ATOM 1556 N N . ALA A 1 202 ? 15.956 7.518 -21.164 1.00 93.69 202 ALA A N 1
ATOM 1557 C CA . ALA A 1 202 ? 17.110 8.078 -21.865 1.00 93.69 202 ALA A CA 1
ATOM 1558 C C . ALA A 1 202 ? 18.139 6.993 -22.227 1.00 93.69 202 ALA A C 1
ATOM 1560 O O . ALA A 1 202 ? 18.468 6.830 -23.401 1.00 93.69 202 ALA A O 1
ATOM 1561 N N . CYS A 1 203 ? 18.559 6.174 -21.257 1.00 94.00 203 CYS A N 1
ATOM 1562 C CA . CYS A 1 203 ? 19.505 5.086 -21.505 1.00 94.00 203 CYS A CA 1
ATOM 1563 C C . CYS A 1 203 ? 18.932 3.997 -22.425 1.00 94.00 203 CYS A C 1
ATOM 1565 O O . CYS A 1 203 ? 19.653 3.486 -23.276 1.00 94.00 203 CYS A O 1
ATOM 1567 N N . ARG A 1 204 ? 17.633 3.663 -22.323 1.00 92.56 204 ARG A N 1
ATOM 1568 C CA . ARG A 1 204 ? 16.990 2.732 -23.273 1.00 92.56 204 ARG A CA 1
ATOM 1569 C C . ARG A 1 204 ? 17.025 3.263 -24.704 1.00 92.56 204 ARG A C 1
ATOM 1571 O O . ARG A 1 204 ? 17.279 2.491 -25.622 1.00 92.56 204 ARG A O 1
ATOM 1578 N N . THR A 1 205 ? 16.758 4.554 -24.901 1.00 93.31 205 THR A N 1
ATOM 1579 C CA . THR A 1 205 ? 16.832 5.191 -26.223 1.00 93.31 205 THR A CA 1
ATOM 1580 C C . THR A 1 205 ? 18.265 5.203 -26.747 1.00 93.31 205 THR A C 1
ATOM 1582 O O . THR A 1 205 ? 18.471 4.878 -27.911 1.00 93.31 205 THR A O 1
ATOM 1585 N N . ALA A 1 206 ? 19.247 5.515 -25.897 1.00 92.12 206 ALA A N 1
ATOM 1586 C CA . ALA A 1 206 ? 20.658 5.495 -26.272 1.00 92.12 206 ALA A CA 1
ATOM 1587 C C . ALA A 1 206 ? 21.107 4.094 -26.717 1.00 92.12 206 ALA A C 1
ATOM 1589 O O . ALA A 1 206 ? 21.638 3.954 -27.810 1.00 92.12 206 ALA A O 1
ATOM 1590 N N . LEU A 1 207 ? 20.801 3.045 -25.944 1.00 88.94 207 LEU A N 1
ATOM 1591 C CA . LEU A 1 207 ? 21.171 1.661 -26.278 1.00 88.94 207 LEU A CA 1
ATOM 1592 C C . LEU A 1 207 ? 20.576 1.161 -27.599 1.00 88.94 207 LEU A C 1
ATOM 1594 O O . LEU A 1 207 ? 21.206 0.369 -28.290 1.00 88.94 207 LEU A O 1
ATOM 1598 N N . LYS A 1 208 ? 19.367 1.608 -27.959 1.00 86.62 208 LYS A N 1
ATOM 1599 C CA . LYS A 1 208 ? 18.737 1.239 -29.236 1.00 86.62 208 LYS A CA 1
ATOM 1600 C C . LYS A 1 208 ? 19.441 1.835 -30.453 1.00 86.62 208 LYS A C 1
ATOM 1602 O O . LYS A 1 208 ? 19.259 1.309 -31.536 1.00 86.62 208 LYS A O 1
ATOM 1607 N N . ARG A 1 209 ? 20.201 2.923 -30.290 1.00 76.69 209 ARG A N 1
ATOM 1608 C CA . ARG A 1 209 ? 20.962 3.553 -31.382 1.00 76.69 209 ARG A CA 1
ATOM 1609 C C . ARG A 1 209 ? 22.271 2.821 -31.703 1.00 76.69 209 ARG A C 1
ATOM 1611 O O . ARG A 1 209 ? 22.886 3.137 -32.709 1.00 76.69 209 ARG A O 1
ATOM 1618 N N . PHE A 1 210 ? 22.686 1.878 -30.855 1.00 66.12 210 PHE A N 1
ATOM 1619 C CA . PHE A 1 210 ? 23.910 1.080 -31.006 1.00 66.12 210 PHE A CA 1
ATOM 1620 C C . PHE A 1 210 ? 23.624 -0.404 -31.306 1.00 66.12 210 PHE A C 1
ATOM 1622 O O . PHE A 1 210 ? 24.509 -1.242 -31.150 1.00 66.12 210 PHE A O 1
ATOM 1629 N N . ARG A 1 211 ? 22.381 -0.739 -31.670 1.00 55.81 211 ARG A N 1
ATOM 1630 C CA . ARG A 1 211 ? 21.961 -2.057 -32.159 1.00 55.81 211 ARG A CA 1
ATOM 1631 C C . ARG A 1 211 ? 21.515 -1.922 -33.600 1.00 55.81 211 ARG A C 1
ATOM 1633 O O . ARG A 1 211 ? 21.753 -2.887 -34.348 1.00 55.81 211 ARG A O 1
#

pLDDT: mean 84.67, std 17.36, range [35.38, 98.44]